Protein AF-A0A7S0C5R7-F1 (afdb_monomer)

Organism: NCBI:txid420281

Solvent-accessible surface area (backbone atoms only — not comparable to full-atom values): 11009 Å² total; per-residue (Å²): 124,45,79,42,88,44,80,45,74,43,71,41,99,84,72,46,75,45,60,33,30,34,52,32,40,38,64,31,89,80,52,63,76,52,74,49,71,44,80,40,82,42,87,88,74,81,52,76,46,74,44,40,36,35,45,31,30,58,30,36,34,35,34,38,29,89,89,71,47,73,49,58,34,35,34,38,37,40,28,55,62,50,78,89,49,52,48,78,44,77,40,42,68,67,55,54,54,51,52,51,48,54,56,46,48,34,40,56,63,32,56,61,45,59,63,45,70,79,69,66,75,102,74,80,91,62,98,65,78,78,61,62,71,44,67,62,22,54,48,38,46,51,53,43,58,73,67,56,71,74,82,87,71,80,48,65,74,59,46,47,55,47,43,47,42,54,34,51,22,53,48,34,43,59,71,55,46,92,63,67,58,74,59,33,54,73,69,56,74,77,112

Sequence (191 aa):
HTLVNKKFVATGENGQEEEFTVLFKGDNVFGTTVSKSFARSDLKNGSRSITTFKISVPSYRVVESSKHKKYAQFLVVFCEGSFKNTVGVWKRFSDFENLSREVANGNENCKNFATVLDDLNPLSIYDDQPPELLPNAATSWRLLKKRQRWYRCLEAGYLSLKVFLLERFLHDILFESSSPHILRDFVGVDA

Secondary structure (DSSP, 8-state):
-EEEEEEEEEE-TTS-EEEEEEEEEEE-TT---EEEEEEEE-TTTS-EEEEEEEEEEEEEEEEEETTTEEEEEEEEEEEESSGGGEEEEEEEHHHHHHHHHHHHHHHHHHHHHHHHTTT--TT-----PPPPP-HHHHHHHHHHHHTPPSS----HHHHHHHHHHHHHHHHHHHHH-SSSHHHHHHHTS--

Radius of gyration: 19.31 Å; Cα contacts (8 Å, |Δi|>4): 302; chains: 1; bounding box: 61×33×52 Å

pLDDT: mean 80.68, std 17.77, range [37.59, 97.81]

Structure (mmCIF, N/CA/C/O backbone):
data_AF-A0A7S0C5R7-F1
#
_entry.id   AF-A0A7S0C5R7-F1
#
loop_
_atom_site.group_PDB
_atom_site.id
_atom_site.type_symbol
_atom_site.label_atom_id
_atom_site.label_alt_id
_atom_site.label_comp_id
_atom_site.label_asym_id
_atom_site.label_entity_id
_atom_site.label_seq_id
_atom_site.pdbx_PDB_ins_code
_atom_site.Cartn_x
_atom_site.Cartn_y
_atom_site.Cartn_z
_atom_site.occupancy
_atom_site.B_iso_or_equiv
_atom_site.auth_seq_id
_atom_site.auth_comp_id
_atom_site.auth_asym_id
_atom_site.auth_atom_id
_atom_site.pdbx_PDB_model_num
ATOM 1 N N . HIS A 1 1 ? -12.911 12.119 7.391 1.00 61.75 1 HIS A N 1
ATOM 2 C CA . HIS A 1 1 ? -13.045 10.767 7.968 1.00 61.75 1 HIS A CA 1
ATOM 3 C C . HIS A 1 1 ? -14.512 10.379 7.986 1.00 61.75 1 HIS A C 1
ATOM 5 O O . HIS A 1 1 ? -15.295 11.177 8.481 1.00 61.75 1 HIS A O 1
ATOM 11 N N . THR A 1 2 ? -14.887 9.212 7.450 1.00 74.56 2 THR A N 1
ATOM 12 C CA . THR A 1 2 ? -16.304 8.841 7.277 1.00 74.56 2 THR A CA 1
ATOM 13 C C . THR A 1 2 ? -16.635 7.583 8.071 1.00 74.56 2 THR A C 1
ATOM 15 O O . THR A 1 2 ? -15.995 6.547 7.885 1.00 74.56 2 THR A O 1
ATOM 18 N N . LEU A 1 3 ? -17.625 7.668 8.962 1.00 70.94 3 LEU A N 1
ATOM 19 C CA . LEU A 1 3 ? -18.187 6.498 9.640 1.00 70.94 3 LEU A CA 1
ATOM 20 C C . LEU A 1 3 ? -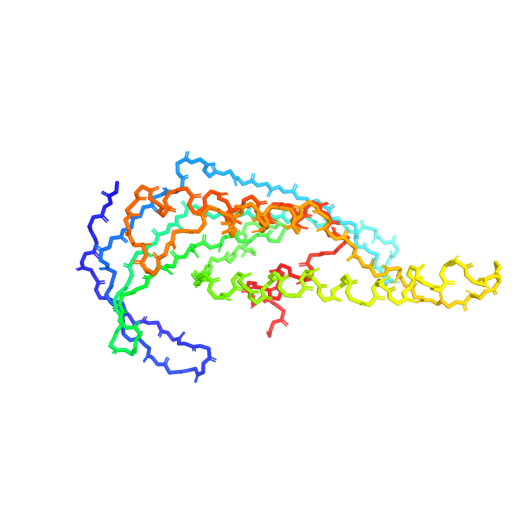18.955 5.665 8.613 1.00 70.94 3 LEU A C 1
ATOM 22 O O . LEU A 1 3 ? -19.832 6.177 7.922 1.00 70.94 3 LEU A O 1
ATOM 26 N N . VAL A 1 4 ? -18.602 4.390 8.491 1.00 72.75 4 VAL A N 1
ATOM 27 C CA . VAL A 1 4 ? -19.188 3.486 7.495 1.00 72.75 4 VAL A CA 1
ATOM 28 C C . VAL A 1 4 ? -19.588 2.221 8.228 1.00 72.75 4 VAL A C 1
ATOM 30 O O . VAL A 1 4 ? -18.934 1.214 8.040 1.00 72.75 4 VAL A O 1
ATOM 33 N N . ASN A 1 5 ? -20.619 2.270 9.080 1.00 76.00 5 ASN A N 1
ATOM 34 C CA . ASN A 1 5 ? -21.141 1.106 9.817 1.00 76.00 5 ASN A CA 1
ATOM 35 C C . ASN A 1 5 ? -21.846 0.126 8.864 1.00 76.00 5 ASN A C 1
ATOM 37 O O . ASN A 1 5 ? -23.068 -0.017 8.875 1.00 76.00 5 ASN A O 1
ATOM 41 N N . LYS A 1 6 ? -21.072 -0.511 7.987 1.00 79.12 6 LYS A N 1
ATOM 42 C CA . LYS A 1 6 ? -21.561 -1.431 6.964 1.00 79.12 6 LYS A CA 1
ATOM 43 C C . LYS A 1 6 ? -20.854 -2.770 7.119 1.00 79.12 6 LYS A C 1
ATOM 45 O O . LYS A 1 6 ? -19.628 -2.830 7.229 1.00 79.12 6 LYS A O 1
ATOM 50 N N . LYS A 1 7 ? -21.655 -3.831 7.139 1.00 77.69 7 LYS A N 1
ATOM 51 C CA . LYS A 1 7 ? -21.190 -5.216 7.146 1.00 77.69 7 LYS A CA 1
ATOM 52 C C . LYS A 1 7 ? -20.747 -5.627 5.750 1.00 77.69 7 LYS A C 1
ATOM 54 O O . LYS A 1 7 ? -21.406 -5.296 4.763 1.00 77.69 7 LYS A O 1
ATOM 59 N N . PHE A 1 8 ? -19.638 -6.343 5.692 1.00 78.06 8 PHE A N 1
ATOM 60 C CA . PHE A 1 8 ? -19.091 -6.935 4.485 1.00 78.06 8 PHE A CA 1
ATOM 61 C C . PHE A 1 8 ? -18.710 -8.382 4.771 1.00 78.06 8 PHE A C 1
ATOM 63 O O . PHE A 1 8 ? -18.282 -8.720 5.873 1.00 78.06 8 PHE A O 1
ATOM 70 N N . VAL A 1 9 ? -18.837 -9.211 3.747 1.00 73.50 9 VAL A N 1
ATOM 71 C CA . VAL A 1 9 ? -18.288 -10.562 3.718 1.00 73.50 9 VAL A CA 1
ATOM 72 C C . VAL A 1 9 ? -17.147 -10.523 2.712 1.00 73.50 9 VAL A C 1
ATOM 74 O O . VAL A 1 9 ? -17.352 -10.075 1.582 1.00 73.50 9 VAL A O 1
ATOM 77 N N . ALA A 1 10 ? -15.940 -10.906 3.123 1.00 67.81 10 ALA A N 1
ATOM 78 C CA . ALA A 1 10 ? -14.853 -11.156 2.180 1.00 67.81 10 ALA A CA 1
ATOM 79 C C . ALA A 1 10 ? -14.441 -12.617 2.242 1.00 67.81 10 ALA A C 1
ATOM 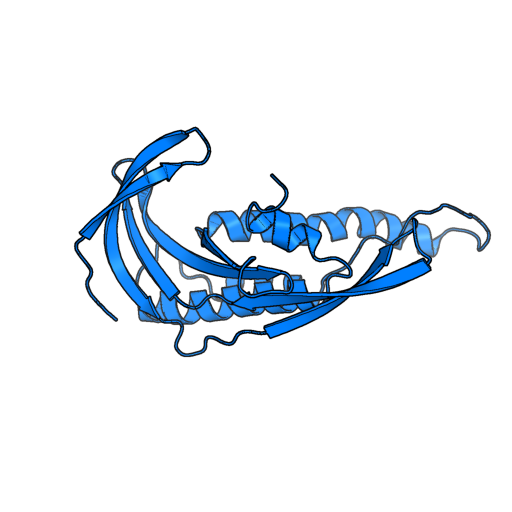81 O O . ALA A 1 10 ? -14.353 -13.208 3.314 1.00 67.81 10 ALA A O 1
ATOM 82 N N . THR A 1 11 ? -14.139 -13.174 1.080 1.00 61.88 11 THR A N 1
ATOM 83 C CA . THR A 1 11 ? -13.500 -14.477 0.964 1.00 61.88 11 THR A CA 1
ATOM 84 C C . THR A 1 11 ? -12.029 -14.315 1.344 1.00 61.88 11 THR A C 1
ATOM 86 O O . THR A 1 11 ? -11.299 -13.564 0.698 1.00 61.88 11 THR A O 1
ATOM 89 N N . GLY A 1 12 ? -11.606 -14.953 2.434 1.00 58.59 12 GLY A N 1
ATOM 90 C CA . GLY A 1 12 ? -10.200 -14.996 2.831 1.00 58.59 12 GLY A CA 1
ATOM 91 C C . GLY A 1 12 ? -9.366 -15.868 1.887 1.00 58.59 12 GLY A C 1
ATOM 92 O O . GLY A 1 12 ? -9.910 -16.632 1.092 1.00 58.59 12 GLY A O 1
ATOM 93 N N . GLU A 1 13 ? -8.040 -15.808 2.030 1.00 54.12 13 GLU A N 1
ATOM 94 C CA . GLU A 1 13 ? -7.065 -16.554 1.204 1.00 54.12 13 GLU A CA 1
ATOM 95 C C . GLU A 1 13 ? -7.292 -18.084 1.211 1.00 54.12 13 GLU A C 1
ATOM 97 O O . GLU A 1 13 ? -6.929 -18.766 0.262 1.00 54.12 13 GLU A O 1
ATOM 102 N N . ASN A 1 14 ? -7.986 -18.619 2.224 1.00 52.09 14 ASN A N 1
ATOM 103 C CA . ASN A 1 14 ? -8.322 -20.045 2.349 1.00 52.09 14 ASN A CA 1
ATOM 104 C C . ASN A 1 14 ? -9.738 -20.406 1.846 1.00 52.09 14 ASN A C 1
ATOM 106 O O . ASN A 1 14 ? -10.268 -21.454 2.214 1.00 52.09 14 ASN A O 1
ATOM 110 N N . GLY A 1 15 ? -10.415 -19.519 1.109 1.00 58.12 15 GLY A N 1
ATOM 111 C CA . GLY A 1 15 ? -11.793 -19.738 0.641 1.00 58.12 15 GLY A CA 1
ATOM 112 C C . GLY A 1 15 ? -12.869 -19.640 1.732 1.00 58.12 15 GLY A C 1
ATOM 113 O O . GLY A 1 15 ? -14.051 -19.808 1.446 1.00 58.12 15 GLY A O 1
ATOM 114 N N . GLN A 1 16 ? -12.491 -19.353 2.982 1.00 59.78 16 GLN A N 1
ATOM 115 C CA . GLN A 1 16 ? -13.441 -19.120 4.070 1.00 59.78 16 GLN A CA 1
ATOM 116 C C . GLN A 1 16 ? -13.977 -17.691 4.021 1.00 59.78 16 GLN A C 1
ATOM 118 O O . GLN A 1 16 ? -13.205 -16.733 3.990 1.00 59.78 16 GLN A O 1
ATOM 123 N N . GLU A 1 17 ? -15.296 -17.550 4.082 1.00 72.25 17 GLU A N 1
ATOM 124 C CA . GLU A 1 17 ? -15.952 -16.258 4.252 1.00 72.25 17 GLU A CA 1
ATOM 125 C C . GLU A 1 17 ? -15.661 -15.695 5.651 1.00 72.25 17 GLU A C 1
ATOM 127 O O . GLU A 1 17 ? -15.952 -16.314 6.679 1.00 72.25 17 GLU A O 1
ATOM 132 N N . GLU A 1 18 ? -15.054 -14.511 5.700 1.00 75.31 18 GLU A N 1
ATOM 133 C CA . GLU A 1 18 ? -14.882 -13.730 6.917 1.00 75.31 18 GLU A CA 1
ATOM 134 C C . GLU A 1 18 ? -15.833 -12.531 6.874 1.00 75.31 18 GLU A C 1
ATOM 136 O O . GLU A 1 18 ? -15.708 -11.629 6.039 1.00 75.31 18 GLU A O 1
ATOM 141 N N . GLU A 1 19 ? -16.803 -12.523 7.788 1.00 84.19 19 GLU A N 1
ATOM 142 C CA . GLU A 1 19 ? -17.671 -11.371 8.003 1.00 84.19 19 GLU A CA 1
ATOM 143 C C . GLU A 1 19 ? -16.935 -10.336 8.861 1.00 84.19 19 GLU A C 1
ATOM 145 O O . GLU A 1 19 ? -16.446 -10.627 9.959 1.00 84.19 19 GLU A O 1
ATOM 150 N N . PHE A 1 20 ? -16.881 -9.099 8.377 1.00 86.88 20 PHE A N 1
ATOM 151 C CA . PHE A 1 20 ? -16.372 -7.970 9.140 1.00 86.88 20 PHE A CA 1
ATOM 152 C C . PHE A 1 20 ? -17.246 -6.737 8.938 1.00 86.88 20 PHE A C 1
ATOM 154 O O . PHE A 1 20 ? -17.882 -6.528 7.906 1.00 86.88 20 PHE A O 1
ATOM 161 N N . THR A 1 21 ? -17.251 -5.873 9.942 1.00 89.62 21 THR A N 1
ATOM 162 C CA . THR A 1 21 ? -17.916 -4.573 9.874 1.00 89.62 21 THR A CA 1
ATOM 163 C C . THR A 1 21 ? -16.859 -3.507 9.670 1.00 89.62 21 THR A C 1
ATOM 165 O O . THR A 1 21 ? -15.900 -3.426 10.437 1.00 89.62 21 THR A O 1
ATOM 168 N N . VAL A 1 22 ? -17.005 -2.680 8.637 1.00 90.81 22 VAL A N 1
ATOM 169 C CA . VAL A 1 22 ? -16.219 -1.447 8.560 1.00 90.81 22 VAL A CA 1
ATOM 170 C C . VAL A 1 22 ? -16.774 -0.516 9.634 1.00 90.81 22 VAL A C 1
ATOM 172 O O . VAL A 1 22 ? -17.980 -0.408 9.797 1.00 90.81 22 VAL A O 1
ATOM 175 N N . LEU A 1 23 ? -15.909 0.101 10.427 1.00 90.00 23 LEU A N 1
ATOM 176 C CA . LEU A 1 23 ? -16.321 1.085 11.432 1.00 90.00 23 LEU A CA 1
ATOM 177 C C . LEU A 1 23 ? -16.131 2.495 10.875 1.00 90.00 23 LEU A C 1
ATOM 179 O O . LEU A 1 23 ? -16.972 3.381 11.014 1.00 90.00 23 LEU A O 1
ATOM 183 N N . PHE A 1 24 ? -15.003 2.699 10.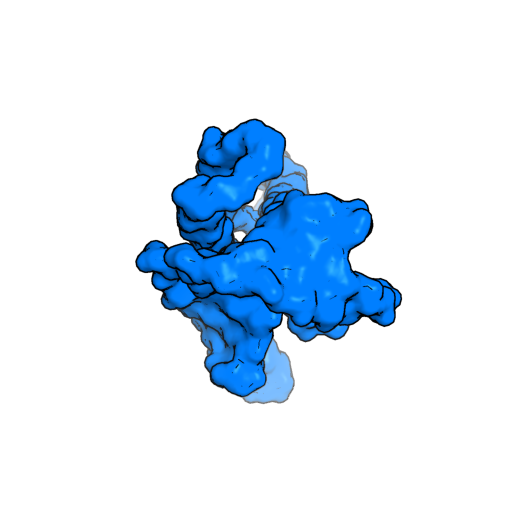201 1.00 90.88 24 PHE A N 1
ATOM 184 C CA . PHE A 1 24 ? -14.596 3.996 9.694 1.00 90.88 24 PHE A CA 1
ATOM 185 C C . PHE A 1 24 ? -13.628 3.826 8.516 1.00 90.88 24 PHE A C 1
ATOM 187 O O . PHE A 1 24 ? -12.808 2.905 8.506 1.00 90.88 24 PHE A O 1
ATOM 194 N N . LYS A 1 25 ? -13.720 4.728 7.533 1.00 93.31 25 LYS A N 1
ATOM 195 C CA . LYS A 1 25 ? -12.819 4.830 6.380 1.00 93.31 25 LYS A CA 1
ATOM 196 C C . LYS A 1 25 ? -12.238 6.242 6.265 1.00 93.31 25 LYS A C 1
ATOM 198 O O . LYS A 1 25 ? -12.973 7.234 6.322 1.00 93.31 25 LYS A O 1
ATOM 203 N N . GLY A 1 26 ? -10.925 6.325 6.082 1.00 93.44 26 GLY A N 1
ATOM 204 C CA . GLY A 1 26 ? -10.196 7.558 5.808 1.00 93.44 26 GLY A CA 1
ATOM 205 C C . GLY A 1 26 ? -9.463 7.490 4.474 1.00 93.44 26 GLY A C 1
ATOM 206 O O . GLY A 1 26 ? -9.023 6.422 4.051 1.00 93.44 26 GLY A O 1
ATOM 207 N N . ASP A 1 27 ? -9.321 8.642 3.833 1.00 93.56 27 ASP A N 1
ATOM 208 C CA . ASP A 1 27 ? -8.521 8.782 2.621 1.00 93.56 27 ASP A CA 1
ATOM 209 C C . ASP A 1 27 ? -7.081 9.152 2.986 1.00 93.56 27 ASP A C 1
ATOM 211 O O . ASP A 1 27 ? -6.823 9.788 4.017 1.00 93.56 27 ASP A O 1
ATOM 215 N N . ASN A 1 28 ? -6.136 8.744 2.145 1.00 92.31 28 ASN A N 1
ATOM 216 C CA . ASN A 1 28 ? -4.759 9.197 2.243 1.00 92.31 28 ASN A CA 1
ATOM 217 C C . ASN A 1 28 ? -4.656 10.598 1.624 1.00 92.31 28 ASN A C 1
ATOM 219 O O . ASN A 1 28 ? -4.461 10.745 0.422 1.00 92.31 28 ASN A O 1
ATOM 223 N N . VAL A 1 29 ? -4.812 11.636 2.449 1.00 87.44 29 VAL A N 1
ATOM 224 C CA . VAL A 1 29 ? -4.783 13.045 2.003 1.00 87.44 29 VAL A CA 1
ATOM 225 C C . VAL A 1 29 ? -3.425 13.484 1.447 1.00 87.44 29 VAL A C 1
ATOM 227 O O . VAL A 1 29 ? -3.354 14.455 0.704 1.00 87.44 29 VAL A O 1
ATOM 230 N N . PHE A 1 30 ? -2.360 12.760 1.794 1.00 85.12 30 PHE A N 1
ATOM 231 C CA . PHE A 1 30 ? -1.011 12.951 1.260 1.00 85.12 30 PHE A CA 1
ATOM 232 C C . PHE A 1 30 ? -0.663 11.894 0.205 1.00 85.12 30 PHE A C 1
ATOM 234 O O . PHE A 1 30 ? 0.501 11.757 -0.166 1.00 85.12 30 PHE A O 1
ATOM 241 N N . GLY A 1 31 ? -1.663 11.123 -0.230 1.00 84.44 31 GLY A N 1
ATOM 242 C CA . GLY A 1 31 ? -1.504 10.016 -1.151 1.00 84.44 31 GLY A CA 1
ATOM 243 C C . GLY A 1 31 ? -1.085 10.499 -2.526 1.00 84.44 31 GLY A C 1
ATOM 244 O O . GLY A 1 31 ? -1.694 11.398 -3.108 1.00 84.44 31 GLY A O 1
ATOM 245 N N . THR A 1 32 ? -0.052 9.871 -3.061 1.00 91.31 32 THR A N 1
ATOM 246 C CA . THR A 1 32 ? 0.432 10.089 -4.419 1.00 91.31 32 THR A CA 1
ATOM 247 C C . THR A 1 32 ? 0.544 8.745 -5.118 1.00 91.31 32 THR A C 1
ATOM 249 O O . THR A 1 32 ? 0.826 7.723 -4.505 1.00 91.31 32 THR A O 1
ATOM 252 N N . THR A 1 33 ? 0.281 8.725 -6.421 1.00 94.44 33 THR A N 1
ATOM 253 C CA . THR A 1 33 ? 0.571 7.545 -7.239 1.00 94.44 33 THR A CA 1
ATOM 254 C C . THR A 1 33 ? 1.887 7.779 -7.949 1.00 94.44 33 THR A C 1
ATOM 256 O O . THR A 1 33 ? 2.035 8.776 -8.656 1.00 94.44 33 THR A O 1
ATOM 259 N N . VAL A 1 34 ? 2.823 6.855 -7.781 1.00 96.06 34 VAL A N 1
ATOM 260 C CA . VAL A 1 34 ? 4.089 6.858 -8.519 1.00 96.06 34 VAL A CA 1
ATOM 261 C C . VAL A 1 34 ? 4.091 5.757 -9.561 1.00 96.06 34 VAL A C 1
ATOM 263 O O . VAL A 1 34 ? 3.315 4.802 -9.479 1.00 96.06 34 VAL A O 1
ATOM 266 N N . SER A 1 35 ? 4.968 5.893 -10.552 1.00 96.19 35 SER A N 1
ATOM 267 C CA . SER A 1 35 ? 5.123 4.889 -11.593 1.00 96.19 35 SER A CA 1
ATOM 268 C C . SER A 1 35 ? 6.570 4.690 -12.011 1.00 96.19 35 SER A C 1
ATOM 270 O O . SER A 1 35 ? 7.306 5.668 -12.133 1.00 96.19 35 SER A O 1
ATOM 272 N N . LYS A 1 36 ? 6.935 3.445 -12.321 1.00 95.62 36 LYS A N 1
ATOM 273 C CA . LYS A 1 36 ? 8.227 3.073 -12.910 1.00 95.62 36 LYS A CA 1
ATOM 274 C C . LYS A 1 36 ? 8.007 2.151 -14.101 1.00 95.62 36 LYS A C 1
ATOM 276 O O . LYS A 1 36 ? 7.152 1.270 -14.061 1.00 95.62 36 LYS A O 1
ATOM 281 N N . SER A 1 37 ? 8.783 2.360 -15.156 1.00 94.50 37 SER A N 1
ATOM 282 C CA . SER A 1 37 ? 8.780 1.507 -16.340 1.00 94.50 37 SER A CA 1
ATOM 283 C C . SER A 1 37 ? 9.955 0.542 -16.304 1.00 94.50 37 SER A C 1
ATOM 285 O O . SER A 1 37 ? 11.091 0.965 -16.098 1.00 94.50 37 SER A O 1
ATOM 287 N N . PHE A 1 38 ? 9.684 -0.736 -16.549 1.00 89.75 38 PHE A N 1
ATOM 288 C CA . PHE A 1 38 ? 10.695 -1.780 -16.669 1.00 89.75 38 PHE A CA 1
ATOM 289 C C . PHE A 1 38 ? 10.791 -2.221 -18.122 1.00 89.75 38 PHE A C 1
ATOM 291 O O . PHE A 1 38 ? 9.778 -2.403 -18.804 1.00 89.75 38 PHE A O 1
ATOM 298 N N . ALA A 1 39 ? 12.020 -2.388 -18.595 1.00 86.00 39 ALA A N 1
ATOM 299 C CA . ALA A 1 39 ? 12.271 -3.030 -19.871 1.00 86.00 39 ALA A CA 1
ATOM 300 C C . ALA A 1 39 ? 12.208 -4.546 -19.693 1.00 86.00 39 ALA A C 1
ATOM 302 O O . ALA A 1 39 ? 12.888 -5.091 -18.828 1.00 86.00 39 ALA A O 1
ATOM 303 N N . ARG A 1 40 ? 11.439 -5.215 -20.545 1.00 72.19 40 ARG A N 1
ATOM 304 C CA . ARG A 1 40 ? 11.367 -6.665 -20.620 1.00 72.19 40 ARG A CA 1
ATOM 305 C C . ARG A 1 40 ? 12.053 -7.124 -21.903 1.00 72.19 40 ARG A C 1
ATOM 307 O O . ARG A 1 40 ? 11.799 -6.606 -22.993 1.00 72.19 40 ARG A O 1
ATOM 314 N N . SER A 1 41 ? 12.970 -8.066 -21.746 1.00 61.31 41 SER A N 1
ATOM 315 C CA . SER A 1 41 ? 13.674 -8.702 -22.853 1.00 61.31 41 SER A CA 1
ATOM 316 C C . SER A 1 41 ? 12.825 -9.872 -23.340 1.00 61.31 41 SER A C 1
ATOM 318 O O . SER A 1 41 ? 12.894 -10.961 -22.774 1.00 61.31 41 SER A O 1
ATOM 320 N N . ASP A 1 42 ? 11.988 -9.669 -24.358 1.00 58.19 42 ASP A N 1
ATOM 321 C CA . ASP A 1 42 ? 11.235 -10.782 -24.937 1.00 58.19 42 ASP A CA 1
ATOM 322 C C . ASP A 1 42 ? 12.168 -11.605 -25.841 1.00 58.19 42 ASP A C 1
ATOM 324 O O . ASP A 1 42 ? 12.414 -11.256 -26.998 1.00 58.19 42 ASP A O 1
ATOM 328 N N . LEU A 1 43 ? 12.686 -12.723 -25.309 1.00 55.28 43 LEU A N 1
ATOM 329 C CA . LEU A 1 43 ? 13.637 -13.615 -25.998 1.00 55.28 43 LEU A CA 1
ATOM 330 C C . LEU A 1 43 ? 13.131 -14.152 -27.348 1.00 55.28 43 LEU A C 1
ATOM 332 O O . LEU A 1 43 ? 13.930 -14.610 -28.157 1.00 55.28 43 LEU A O 1
ATOM 336 N N . LYS A 1 44 ? 11.818 -14.115 -27.607 1.00 57.38 44 LYS A N 1
ATOM 337 C CA . LYS A 1 44 ? 11.224 -14.743 -28.796 1.00 57.38 44 LYS A CA 1
ATOM 338 C C . LYS A 1 44 ? 11.229 -13.865 -30.051 1.00 57.38 44 LYS A C 1
ATOM 340 O O . LYS A 1 44 ? 11.280 -14.431 -31.134 1.00 57.38 44 LYS A O 1
ATOM 345 N N . ASN A 1 45 ? 11.223 -12.531 -29.930 1.00 56.06 45 ASN A N 1
ATOM 346 C CA . ASN A 1 45 ? 11.054 -11.628 -31.086 1.00 56.06 45 ASN A CA 1
ATOM 347 C C . ASN A 1 45 ? 12.068 -10.468 -31.166 1.00 56.06 45 ASN A C 1
ATOM 349 O O . ASN A 1 45 ? 11.921 -9.605 -32.027 1.00 56.06 45 ASN A O 1
ATOM 353 N N . GLY A 1 46 ? 13.059 -10.382 -30.269 1.00 59.16 46 GLY A N 1
ATOM 354 C CA . GLY A 1 46 ? 14.042 -9.282 -30.267 1.00 59.16 46 GLY A CA 1
ATOM 355 C C . GLY A 1 46 ? 13.451 -7.890 -29.983 1.00 59.16 46 GLY A C 1
ATOM 356 O O . GLY A 1 46 ? 14.168 -6.892 -30.005 1.00 59.16 46 GLY A O 1
ATOM 357 N N . SER A 1 47 ? 12.149 -7.810 -29.694 1.00 60.50 47 SER A N 1
ATOM 358 C CA . SER A 1 47 ? 11.455 -6.578 -29.338 1.00 60.50 47 SER A CA 1
ATOM 359 C C . SER A 1 47 ? 11.564 -6.347 -27.836 1.00 60.50 47 SER A C 1
ATOM 361 O O . SER A 1 47 ? 11.149 -7.180 -27.033 1.00 60.50 47 SER A O 1
ATOM 363 N N . ARG A 1 48 ? 12.100 -5.191 -27.449 1.00 70.06 48 ARG A N 1
ATOM 364 C CA . ARG A 1 48 ? 12.138 -4.741 -26.056 1.00 70.06 48 ARG A CA 1
ATOM 365 C C . ARG A 1 48 ? 10.772 -4.162 -25.700 1.00 70.06 48 ARG A C 1
ATOM 367 O O . ARG A 1 48 ? 10.454 -3.048 -26.114 1.00 70.06 48 ARG A O 1
ATOM 374 N N . SER A 1 49 ? 9.952 -4.906 -24.963 1.00 81.56 49 SER A N 1
ATOM 375 C CA . SER A 1 49 ? 8.681 -4.381 -24.462 1.00 81.56 49 SER A CA 1
ATOM 376 C C . SER A 1 49 ? 8.927 -3.573 -23.183 1.00 81.56 49 SER A C 1
ATOM 378 O O . SER A 1 49 ? 9.735 -3.942 -22.334 1.00 81.56 49 SER A O 1
ATOM 380 N N . ILE A 1 50 ? 8.287 -2.410 -23.056 1.00 88.75 50 ILE A N 1
ATOM 381 C CA . ILE A 1 50 ? 8.374 -1.569 -21.855 1.00 88.75 50 ILE A CA 1
ATOM 382 C C . ILE A 1 50 ? 7.033 -1.656 -21.140 1.00 88.75 50 ILE A C 1
ATOM 384 O O . ILE A 1 50 ? 6.000 -1.341 -21.726 1.00 88.75 50 ILE A O 1
ATOM 388 N N . THR A 1 51 ? 7.051 -2.069 -19.874 1.00 91.19 51 THR A N 1
ATOM 389 C CA . THR A 1 51 ? 5.843 -2.151 -19.044 1.00 91.19 51 THR A CA 1
ATOM 390 C C . THR A 1 51 ? 5.945 -1.162 -17.893 1.00 91.19 51 THR A C 1
ATOM 392 O O . THR A 1 51 ? 6.914 -1.179 -17.134 1.00 91.19 51 THR A O 1
ATOM 395 N N . THR A 1 52 ? 4.954 -0.282 -17.769 1.00 94.69 52 THR A N 1
ATOM 396 C CA . THR A 1 52 ? 4.873 0.712 -16.692 1.00 94.69 52 THR A CA 1
ATOM 397 C C . THR A 1 52 ? 4.027 0.192 -15.546 1.00 94.69 52 THR A C 1
ATOM 399 O O . THR A 1 52 ? 2.882 -0.185 -15.756 1.00 94.69 52 THR A O 1
ATOM 402 N N . PHE A 1 53 ? 4.545 0.248 -14.329 1.00 95.12 53 PHE A N 1
ATOM 403 C CA . PHE A 1 53 ? 3.837 -0.146 -13.120 1.00 95.12 53 PHE A CA 1
ATOM 404 C C . PHE A 1 53 ? 3.510 1.086 -12.303 1.00 95.12 53 PHE A C 1
ATOM 406 O O . PHE A 1 53 ? 4.319 2.014 -12.246 1.00 95.12 53 PHE A O 1
ATOM 413 N N . LYS A 1 54 ? 2.334 1.101 -11.681 1.00 96.75 54 LYS A N 1
ATOM 414 C CA . LYS A 1 54 ? 1.901 2.175 -10.784 1.00 96.75 54 LYS A CA 1
ATOM 415 C C . LYS A 1 54 ? 1.486 1.588 -9.450 1.00 96.75 54 LYS A C 1
ATOM 417 O O . LYS A 1 54 ? 0.837 0.544 -9.434 1.00 96.75 54 LYS A O 1
ATOM 422 N N . ILE A 1 55 ? 1.817 2.273 -8.361 1.00 97.44 55 ILE A N 1
ATOM 423 C CA . ILE A 1 55 ? 1.422 1.868 -7.012 1.00 97.44 55 ILE A CA 1
ATOM 424 C C . ILE A 1 55 ? 0.970 3.078 -6.195 1.00 97.44 55 ILE A C 1
ATOM 426 O O . ILE A 1 55 ? 1.504 4.178 -6.363 1.00 97.44 55 ILE A O 1
ATOM 430 N N . SER A 1 56 ? -0.033 2.881 -5.342 1.00 97.44 56 SER A N 1
ATOM 431 C CA . SER A 1 56 ? -0.486 3.868 -4.357 1.00 97.44 56 SER A CA 1
ATOM 432 C C . SER A 1 56 ? -1.248 3.215 -3.208 1.00 97.44 56 SER A C 1
ATOM 434 O O . SER A 1 56 ? -1.693 2.065 -3.305 1.00 97.44 56 SER A O 1
ATOM 436 N N . VAL A 1 57 ? -1.426 3.959 -2.112 1.00 97.62 57 VAL A N 1
ATOM 437 C CA . VAL A 1 57 ? -2.254 3.544 -0.975 1.00 97.62 57 VAL A CA 1
ATOM 438 C C . VAL A 1 57 ? -3.323 4.612 -0.713 1.00 97.62 57 VAL A C 1
ATOM 440 O O . VAL A 1 57 ? -3.203 5.405 0.223 1.00 97.62 57 VAL A O 1
ATOM 443 N N . PRO A 1 58 ? -4.387 4.681 -1.537 1.00 96.44 58 PRO A N 1
ATOM 444 C CA . PRO A 1 58 ? -5.316 5.814 -1.538 1.00 96.44 58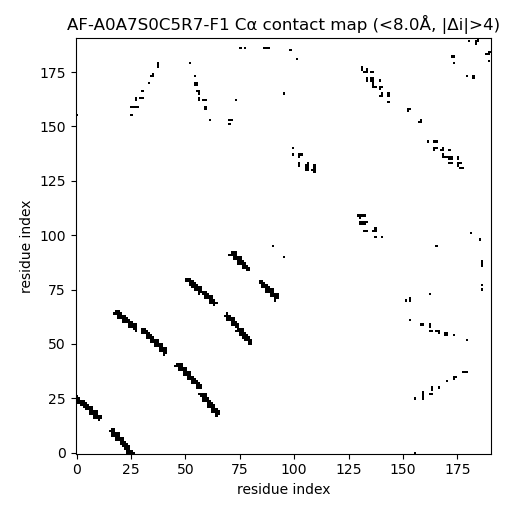 PRO A CA 1
ATOM 445 C C . PRO A 1 58 ? -6.208 5.911 -0.299 1.00 96.44 58 PRO A C 1
ATOM 447 O O . PRO A 1 58 ? -6.773 6.970 -0.029 1.00 96.44 58 PRO A O 1
ATOM 450 N N . SER A 1 59 ? -6.403 4.821 0.446 1.00 96.06 59 SER A N 1
ATOM 451 C CA . SER A 1 59 ? -7.298 4.844 1.604 1.00 96.06 59 SER A CA 1
ATOM 452 C C . SER A 1 59 ? -6.944 3.803 2.652 1.00 96.06 59 SER A C 1
ATOM 454 O O . SER A 1 59 ? -6.255 2.817 2.391 1.00 96.06 59 SER A O 1
ATOM 456 N N . TYR A 1 60 ? -7.471 4.014 3.849 1.00 95.94 60 TYR A N 1
ATOM 457 C CA . TYR A 1 60 ? -7.409 3.070 4.947 1.00 95.94 60 TYR A CA 1
ATOM 458 C C . TYR A 1 60 ? -8.783 2.941 5.604 1.00 95.94 60 TYR A C 1
ATOM 460 O O . TYR A 1 60 ? -9.644 3.818 5.507 1.00 95.94 60 TYR A O 1
ATOM 468 N N . ARG A 1 61 ? -9.003 1.829 6.295 1.00 94.69 61 ARG A N 1
ATOM 469 C CA . ARG A 1 61 ? -10.237 1.579 7.039 1.00 94.69 61 ARG A CA 1
ATOM 470 C C . ARG A 1 61 ? -9.955 0.834 8.328 1.00 94.69 61 ARG A C 1
ATOM 472 O O . ARG A 1 61 ? -8.999 0.068 8.413 1.00 94.69 61 ARG A O 1
ATOM 479 N N . VAL A 1 62 ? -10.808 1.047 9.318 1.00 93.69 62 VAL A N 1
ATOM 480 C CA . VAL A 1 62 ? -10.852 0.234 10.530 1.00 93.69 62 VAL A CA 1
ATOM 481 C C . VAL A 1 62 ? -12.002 -0.741 10.387 1.00 93.69 62 VAL A C 1
ATOM 483 O O . VAL A 1 62 ? -13.128 -0.336 10.094 1.00 93.69 62 VAL A O 1
ATOM 486 N N . VAL A 1 63 ? -11.706 -2.015 10.592 1.00 92.62 63 VAL A N 1
ATOM 487 C CA . VAL A 1 63 ? -12.674 -3.102 10.533 1.00 92.62 63 VAL A CA 1
ATOM 488 C C . VAL A 1 63 ? -12.733 -3.824 11.866 1.00 92.62 63 VAL A C 1
ATOM 490 O O . VAL A 1 63 ? -11.754 -3.865 12.612 1.00 92.62 63 VAL A O 1
ATOM 493 N N . GLU A 1 64 ? -13.887 -4.397 12.156 1.00 90.81 64 GLU A N 1
ATOM 494 C CA . GLU A 1 64 ? -14.119 -5.293 13.276 1.00 90.81 64 GLU A CA 1
ATOM 495 C C . GLU A 1 64 ? -14.531 -6.657 12.736 1.00 90.81 64 GLU A C 1
ATOM 497 O O . GLU A 1 64 ? -15.535 -6.772 12.036 1.00 90.81 64 GLU A O 1
ATOM 502 N N . SER A 1 65 ? -13.734 -7.674 13.052 1.00 87.44 65 SER A N 1
ATOM 503 C CA . SER A 1 65 ? -14.037 -9.076 12.765 1.00 87.44 65 SER A CA 1
ATOM 504 C C . SER A 1 65 ? -14.275 -9.823 14.070 1.00 87.44 65 SER A C 1
ATOM 506 O O . SER A 1 65 ? -13.636 -9.534 15.090 1.00 87.44 65 SER A O 1
ATOM 508 N N . SER A 1 66 ? -15.144 -10.830 14.016 1.00 80.56 66 SER A N 1
ATOM 509 C CA . SER A 1 66 ? -15.376 -11.768 15.116 1.00 80.56 66 SER A CA 1
ATOM 510 C C . SER A 1 66 ? -14.097 -12.512 15.524 1.00 80.56 66 SER A C 1
ATOM 512 O O . SER A 1 66 ? -13.873 -12.737 16.712 1.00 80.56 66 SER A O 1
ATOM 514 N N . LYS A 1 67 ? -13.214 -12.826 14.564 1.00 78.50 67 LYS A N 1
ATOM 515 C CA . LYS A 1 67 ? -11.963 -13.569 14.798 1.00 78.50 67 LYS A CA 1
ATOM 516 C C . LYS A 1 67 ? -10.836 -12.690 15.346 1.00 78.50 67 LYS A C 1
ATOM 518 O O . LYS A 1 67 ? -10.095 -13.099 16.237 1.00 78.50 67 LYS A O 1
ATOM 523 N N . HIS A 1 68 ? -10.681 -11.479 14.810 1.00 72.06 68 HIS A N 1
ATOM 524 C CA . HIS A 1 68 ? -9.464 -10.676 15.000 1.00 72.06 68 HIS A CA 1
ATOM 525 C C . HIS A 1 68 ? -9.651 -9.390 15.821 1.00 72.06 68 HIS A C 1
ATOM 527 O O . HIS A 1 68 ? -8.692 -8.627 15.988 1.00 72.06 68 HIS A O 1
ATOM 533 N N . LYS A 1 69 ? -10.844 -9.170 16.398 1.00 85.88 69 LYS A N 1
ATOM 534 C CA . LYS A 1 69 ? -11.244 -7.898 17.031 1.00 85.88 69 LYS A CA 1
ATOM 535 C C . LYS A 1 69 ? -11.087 -6.737 16.028 1.00 85.88 69 LYS A C 1
ATOM 537 O O . LYS A 1 69 ? -11.150 -6.944 14.817 1.00 85.88 69 LYS A O 1
ATOM 542 N N . LYS A 1 70 ? -10.911 -5.504 16.514 1.00 90.44 70 LYS A N 1
ATOM 543 C CA . LYS A 1 70 ? -10.719 -4.315 15.671 1.00 90.44 70 LYS A CA 1
ATOM 544 C C . LYS A 1 70 ? -9.291 -4.229 15.128 1.00 90.44 70 LYS A C 1
ATOM 546 O O . LYS A 1 70 ? -8.330 -4.321 15.897 1.00 90.44 70 LYS A O 1
ATOM 551 N N . TYR A 1 71 ? -9.146 -3.994 13.827 1.00 91.69 71 TYR A N 1
ATOM 552 C CA . TYR A 1 71 ? -7.855 -3.779 13.168 1.00 91.69 71 TYR A CA 1
ATOM 553 C C . TYR A 1 71 ? -7.969 -2.823 11.973 1.00 91.69 71 TYR A C 1
ATOM 555 O O . TYR A 1 71 ? -9.059 -2.531 11.492 1.00 91.69 71 TYR A O 1
ATOM 563 N N . ALA A 1 72 ? -6.829 -2.307 11.509 1.00 93.50 72 ALA A N 1
ATOM 564 C CA . ALA A 1 72 ? -6.761 -1.428 10.345 1.00 93.50 72 ALA A CA 1
ATOM 565 C C . ALA A 1 72 ? -6.354 -2.199 9.083 1.00 93.50 72 ALA A C 1
ATOM 567 O O . ALA A 1 72 ? -5.503 -3.092 9.139 1.00 93.50 72 ALA A O 1
ATOM 568 N N . GLN A 1 73 ? -6.931 -1.804 7.954 1.00 95.38 73 GLN A N 1
ATOM 569 C CA . GLN A 1 73 ? -6.564 -2.239 6.612 1.00 95.38 73 GLN A CA 1
ATOM 570 C C . GLN A 1 73 ? -6.237 -1.021 5.746 1.00 95.38 73 GLN A C 1
ATOM 572 O O . GLN A 1 73 ? -6.826 0.048 5.914 1.00 95.38 73 GLN A O 1
ATOM 577 N N . PHE A 1 74 ? -5.330 -1.207 4.799 1.00 96.81 74 PHE A N 1
ATOM 578 C CA . PHE A 1 74 ? -4.838 -0.197 3.872 1.00 96.81 74 PHE A CA 1
ATOM 579 C C . PHE A 1 74 ? -5.097 -0.696 2.453 1.00 96.81 74 PHE A C 1
ATOM 581 O O . PHE A 1 74 ? -4.737 -1.827 2.129 1.00 96.81 74 PHE A O 1
ATOM 588 N N . LEU A 1 75 ? -5.776 0.103 1.636 1.00 97.56 75 LEU A N 1
ATOM 589 C CA . LEU A 1 75 ? -6.057 -0.251 0.251 1.00 97.56 75 LEU A CA 1
ATOM 590 C C . LEU A 1 75 ? -4.803 0.012 -0.566 1.00 97.56 75 LEU A C 1
ATOM 592 O O . LEU A 1 75 ? -4.457 1.170 -0.750 1.00 97.56 75 LEU A O 1
ATOM 596 N N . VAL A 1 76 ? -4.161 -1.040 -1.051 1.00 97.81 76 VAL A N 1
ATOM 597 C CA . VAL A 1 76 ? -3.043 -0.963 -1.990 1.00 97.81 76 VAL A CA 1
ATOM 598 C C . VAL A 1 76 ? -3.611 -1.093 -3.394 1.00 97.81 76 VAL A C 1
ATOM 600 O O . VAL A 1 76 ? -4.304 -2.067 -3.689 1.00 97.81 76 VAL A O 1
ATOM 603 N N . VAL A 1 77 ? -3.343 -0.107 -4.245 1.00 97.06 77 VAL A N 1
ATOM 604 C CA . VAL A 1 77 ? -3.721 -0.127 -5.660 1.00 97.06 77 VAL A CA 1
ATOM 605 C C . VAL A 1 77 ? -2.460 -0.305 -6.487 1.00 97.06 77 VAL A C 1
ATOM 607 O O . VAL A 1 77 ? -1.528 0.488 -6.371 1.00 97.06 77 VAL A O 1
ATOM 610 N N . PHE A 1 78 ? -2.441 -1.340 -7.319 1.00 96.50 78 PHE A N 1
ATOM 611 C CA . PHE A 1 78 ? -1.326 -1.684 -8.192 1.00 96.50 78 PHE A CA 1
ATOM 612 C C . PHE A 1 78 ? -1.829 -1.840 -9.624 1.00 96.50 78 PHE A C 1
ATOM 614 O O . PHE A 1 78 ? -2.840 -2.494 -9.857 1.00 96.50 78 PHE A O 1
ATOM 621 N N . CYS A 1 79 ? -1.154 -1.214 -10.582 1.00 95.88 79 CYS A N 1
ATOM 622 C CA . CYS A 1 79 ? -1.532 -1.238 -11.993 1.00 95.88 79 CYS A CA 1
ATOM 623 C C . CYS A 1 79 ? -0.340 -1.657 -12.842 1.00 95.88 79 CYS A C 1
ATOM 625 O O . CYS A 1 79 ? 0.712 -1.020 -12.776 1.00 95.88 79 CYS A O 1
ATOM 627 N N . GLU A 1 80 ? -0.541 -2.659 -13.696 1.00 92.94 80 GLU A N 1
ATOM 628 C CA . GLU A 1 80 ? 0.457 -3.133 -14.653 1.00 92.94 80 GLU A CA 1
ATOM 629 C C . GLU A 1 80 ? 0.103 -2.724 -16.092 1.00 92.94 80 GLU A C 1
ATOM 631 O O . GLU A 1 80 ? -0.769 -3.291 -16.753 1.00 92.94 80 GLU A O 1
ATOM 636 N N . GLY A 1 81 ? 0.818 -1.733 -16.611 1.00 90.12 81 GLY A N 1
ATOM 637 C CA . GLY A 1 81 ? 0.644 -1.203 -17.956 1.00 90.12 81 GLY A CA 1
ATOM 638 C C . GLY A 1 81 ? -0.683 -0.466 -18.102 1.00 90.12 81 GLY A C 1
ATOM 639 O O . GLY A 1 81 ? -0.777 0.736 -17.842 1.00 90.12 81 GLY A O 1
ATOM 640 N N . SER A 1 82 ? -1.709 -1.188 -18.548 1.00 87.94 82 SER A N 1
ATOM 641 C CA . SER A 1 82 ? -3.038 -0.635 -18.801 1.00 87.94 82 SER A CA 1
ATOM 642 C C . SER A 1 82 ? -3.898 -0.620 -17.542 1.00 87.94 82 SER A C 1
ATOM 644 O O . SER A 1 82 ? -3.821 -1.521 -16.712 1.00 87.94 82 SER A O 1
ATOM 646 N N . PHE A 1 83 ? -4.812 0.349 -17.455 1.00 85.75 83 PHE A N 1
ATOM 647 C CA . PHE A 1 83 ? -5.771 0.468 -16.353 1.00 85.75 83 PHE A CA 1
ATOM 648 C C . PHE A 1 83 ? -6.637 -0.788 -16.160 1.00 85.75 83 PHE A C 1
ATOM 650 O O . PHE A 1 83 ? -7.123 -1.025 -15.057 1.00 85.75 83 PHE A O 1
ATOM 657 N N . LYS A 1 84 ? -6.819 -1.602 -17.209 1.00 87.94 84 LYS A N 1
ATOM 658 C CA . LYS A 1 84 ? -7.546 -2.880 -17.133 1.00 87.94 84 LYS A CA 1
ATOM 659 C C . LYS A 1 84 ? -6.864 -3.898 -16.213 1.00 87.94 84 LYS A C 1
ATOM 661 O O . LYS A 1 84 ? -7.547 -4.749 -15.662 1.00 87.94 84 LYS A O 1
ATOM 666 N N . ASN A 1 85 ? -5.555 -3.763 -16.007 1.00 89.94 85 ASN A N 1
ATOM 667 C CA . ASN A 1 85 ? -4.746 -4.614 -15.137 1.00 89.94 85 ASN A CA 1
ATOM 668 C C . ASN A 1 85 ? -4.508 -3.940 -13.774 1.00 89.94 85 ASN A C 1
ATOM 670 O O . ASN A 1 85 ? -3.421 -4.033 -13.203 1.00 89.94 85 ASN A O 1
ATOM 674 N N . THR A 1 86 ? -5.494 -3.178 -13.289 1.00 94.19 86 THR A N 1
ATOM 675 C CA . THR A 1 86 ? -5.436 -2.555 -11.964 1.00 94.19 86 THR A CA 1
ATOM 676 C C . THR A 1 86 ? -6.071 -3.481 -10.942 1.00 94.19 86 THR A C 1
ATOM 678 O O . THR A 1 86 ? -7.239 -3.842 -11.073 1.00 94.19 86 THR A O 1
ATOM 681 N N . VAL A 1 87 ? -5.326 -3.801 -9.890 1.00 95.00 87 VAL A N 1
ATOM 682 C CA . VAL A 1 87 ? -5.807 -4.551 -8.730 1.00 95.00 87 VAL A CA 1
ATOM 683 C C . VAL A 1 87 ? -5.831 -3.657 -7.496 1.00 95.00 87 VAL A C 1
ATOM 685 O O . VAL A 1 87 ? -4.969 -2.798 -7.307 1.00 95.00 87 VAL A O 1
ATOM 688 N N . GLY A 1 88 ? -6.849 -3.843 -6.658 1.00 95.31 88 GLY A N 1
ATOM 689 C CA . GLY A 1 88 ? -7.010 -3.140 -5.390 1.00 95.31 88 GLY A CA 1
ATOM 690 C C . GLY A 1 88 ? -7.175 -4.142 -4.258 1.00 95.31 88 GLY A C 1
ATOM 691 O O . GLY A 1 88 ? -8.199 -4.820 -4.190 1.00 95.31 88 GLY A O 1
ATOM 692 N N . VAL A 1 89 ? -6.191 -4.225 -3.363 1.00 95.69 89 VAL A N 1
ATOM 693 C CA . VAL A 1 89 ? -6.165 -5.222 -2.283 1.00 95.69 89 VAL A CA 1
ATOM 694 C C . VAL A 1 89 ? -6.071 -4.536 -0.928 1.00 95.69 89 VAL A C 1
ATOM 696 O O . VAL A 1 89 ? -5.291 -3.608 -0.726 1.00 95.69 89 VAL A O 1
ATOM 699 N N . TRP A 1 90 ? -6.878 -4.995 0.027 1.00 95.44 90 TRP A N 1
ATOM 700 C CA . TRP A 1 90 ? -6.831 -4.510 1.404 1.00 95.44 90 TRP A CA 1
ATOM 701 C C . TRP A 1 90 ? -5.790 -5.291 2.20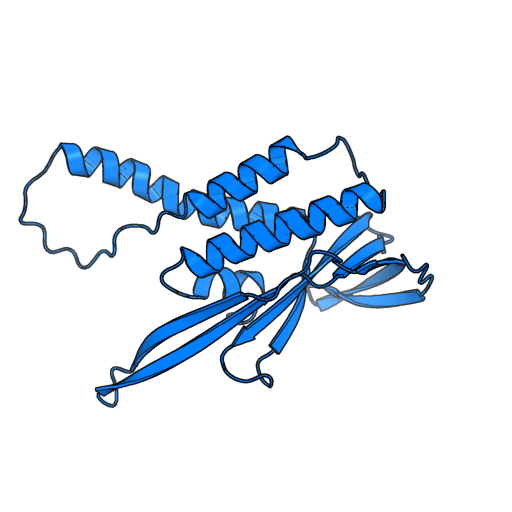2 1.00 95.44 90 TRP A C 1
ATOM 703 O O . TRP A 1 90 ? -6.001 -6.460 2.511 1.00 95.44 90 TRP A O 1
ATOM 713 N N . LYS A 1 91 ? -4.696 -4.629 2.581 1.00 95.56 91 LYS A N 1
ATOM 714 C CA . LYS A 1 91 ? -3.601 -5.220 3.358 1.00 95.56 91 LYS A CA 1
ATOM 715 C C . LYS A 1 91 ? -3.621 -4.748 4.806 1.00 95.56 91 LYS A C 1
ATOM 717 O O . LYS A 1 91 ? -3.913 -3.587 5.102 1.00 95.56 91 LYS A O 1
ATOM 722 N N . ARG A 1 92 ? -3.315 -5.643 5.738 1.00 93.94 92 ARG A N 1
ATOM 723 C CA . ARG A 1 92 ? -3.065 -5.331 7.151 1.00 93.94 92 ARG A CA 1
ATOM 724 C C . ARG A 1 92 ? -1.613 -4.924 7.337 1.00 93.94 92 ARG A C 1
ATOM 726 O O . ARG A 1 92 ? -0.751 -5.236 6.527 1.00 93.94 92 ARG A O 1
ATOM 733 N N . PHE A 1 93 ? -1.321 -4.287 8.469 1.00 93.19 93 PHE A N 1
ATOM 734 C CA . PHE A 1 93 ? 0.058 -3.938 8.812 1.00 93.19 93 PHE A CA 1
ATOM 735 C C . PHE A 1 93 ? 0.999 -5.155 8.837 1.00 93.19 93 PHE A C 1
ATOM 737 O O . PHE A 1 93 ? 2.131 -5.030 8.391 1.00 93.19 93 PHE A O 1
ATOM 744 N N . SER A 1 94 ? 0.516 -6.318 9.289 1.00 92.50 94 SER A N 1
ATOM 745 C CA . SER A 1 94 ? 1.266 -7.583 9.276 1.00 92.50 94 SER A CA 1
ATOM 746 C C . SER A 1 94 ? 1.773 -7.963 7.889 1.00 92.50 94 SER A C 1
ATOM 748 O O . SER A 1 94 ? 2.858 -8.514 7.758 1.00 92.50 94 SER A O 1
ATOM 750 N N . ASP A 1 95 ? 1.010 -7.643 6.849 1.00 95.38 95 ASP A N 1
ATOM 751 C CA . ASP A 1 95 ? 1.348 -8.019 5.481 1.00 95.38 95 ASP A CA 1
ATOM 752 C C . ASP A 1 95 ? 2.528 -7.163 4.997 1.00 95.38 95 ASP A C 1
ATOM 754 O O . ASP A 1 95 ? 3.440 -7.663 4.349 1.00 95.38 95 ASP A O 1
ATOM 758 N N . PHE A 1 96 ? 2.581 -5.893 5.416 1.00 96.06 96 PHE A N 1
ATOM 759 C CA . PHE A 1 96 ? 3.754 -5.040 5.215 1.00 96.06 96 PHE A CA 1
ATOM 760 C C . PHE A 1 96 ? 4.950 -5.468 6.074 1.00 96.06 96 PHE A C 1
ATOM 762 O O . PHE A 1 96 ? 6.087 -5.316 5.638 1.00 96.06 96 PHE A O 1
ATOM 769 N N . GLU A 1 97 ? 4.727 -6.016 7.276 1.00 94.44 97 GLU A N 1
ATOM 770 C CA . GLU A 1 97 ? 5.817 -6.610 8.063 1.00 94.44 97 GLU A CA 1
ATOM 771 C C . GLU A 1 97 ? 6.415 -7.821 7.332 1.00 94.44 97 GLU A C 1
ATOM 773 O O . GLU A 1 97 ? 7.637 -7.960 7.290 1.00 94.44 97 GLU A O 1
ATOM 778 N N . ASN A 1 98 ? 5.587 -8.649 6.691 1.00 94.25 98 ASN A N 1
ATOM 779 C CA . ASN A 1 98 ? 6.046 -9.754 5.846 1.00 94.25 98 ASN A CA 1
ATOM 780 C C . ASN A 1 98 ? 6.846 -9.242 4.643 1.00 94.25 98 ASN A C 1
ATOM 782 O O . ASN A 1 98 ? 7.988 -9.660 4.472 1.00 94.25 98 ASN A O 1
ATOM 786 N N . LEU A 1 99 ? 6.306 -8.266 3.908 1.00 94.94 99 LEU A N 1
ATOM 787 C CA . LEU A 1 99 ? 6.999 -7.618 2.790 1.00 94.94 99 LEU A CA 1
ATOM 788 C C . LEU A 1 99 ? 8.349 -7.022 3.216 1.00 94.94 99 LEU A C 1
ATOM 790 O O . LEU A 1 99 ? 9.349 -7.163 2.525 1.00 94.94 99 LEU A O 1
ATOM 794 N N . SER A 1 100 ? 8.422 -6.395 4.393 1.00 93.88 100 SER A N 1
ATOM 795 C CA . SER A 1 100 ? 9.682 -5.841 4.900 1.00 93.88 100 SER A CA 1
ATOM 796 C C . SER A 1 100 ? 10.742 -6.904 5.183 1.00 93.88 100 SER A C 1
ATOM 798 O O . SER A 1 100 ? 11.932 -6.630 5.034 1.00 93.88 100 SER A O 1
ATOM 800 N N . ARG A 1 101 ? 10.321 -8.111 5.586 1.00 91.44 101 ARG A N 1
ATOM 801 C CA . ARG A 1 101 ? 11.230 -9.244 5.772 1.00 91.44 101 ARG A CA 1
ATOM 802 C C . ARG A 1 101 ? 11.728 -9.754 4.432 1.00 91.44 101 ARG A C 1
ATOM 804 O O . ARG A 1 101 ? 12.899 -10.066 4.333 1.00 91.44 101 ARG A O 1
ATOM 811 N N . GLU A 1 102 ? 10.888 -9.772 3.406 1.00 88.12 102 GLU A N 1
ATOM 812 C CA . GLU A 1 102 ? 11.293 -10.132 2.046 1.00 88.12 102 GLU A CA 1
ATOM 813 C C . GLU A 1 102 ? 12.325 -9.146 1.478 1.00 88.12 102 GLU A C 1
ATOM 815 O O . GLU A 1 102 ? 13.410 -9.555 1.066 1.00 88.12 102 GLU A O 1
ATOM 820 N N . VAL A 1 103 ? 12.061 -7.841 1.614 1.00 87.38 103 VAL A N 1
ATOM 821 C CA . VAL A 1 103 ? 13.013 -6.767 1.279 1.00 87.38 103 VAL A CA 1
ATOM 822 C C . VAL A 1 103 ? 14.334 -6.913 2.054 1.00 87.38 103 VAL A C 1
ATOM 824 O O . VAL A 1 103 ? 15.407 -6.636 1.523 1.00 87.38 103 VAL A O 1
ATOM 827 N N . ALA A 1 104 ? 14.280 -7.349 3.316 1.00 81.75 104 ALA A N 1
ATOM 828 C CA . ALA A 1 104 ? 15.466 -7.572 4.141 1.00 81.75 104 ALA A CA 1
ATOM 829 C C . ALA A 1 104 ? 16.171 -8.914 3.869 1.00 81.75 104 ALA A C 1
ATOM 831 O O . ALA A 1 104 ? 17.375 -9.009 4.072 1.00 81.75 104 ALA A O 1
ATOM 832 N N . ASN A 1 105 ? 15.472 -9.945 3.402 1.00 70.06 105 ASN A N 1
ATOM 833 C CA . ASN A 1 105 ? 16.066 -11.248 3.097 1.00 70.06 105 ASN A CA 1
ATOM 834 C C . ASN A 1 105 ? 16.869 -11.204 1.793 1.00 70.06 105 ASN A C 1
ATOM 836 O O . ASN A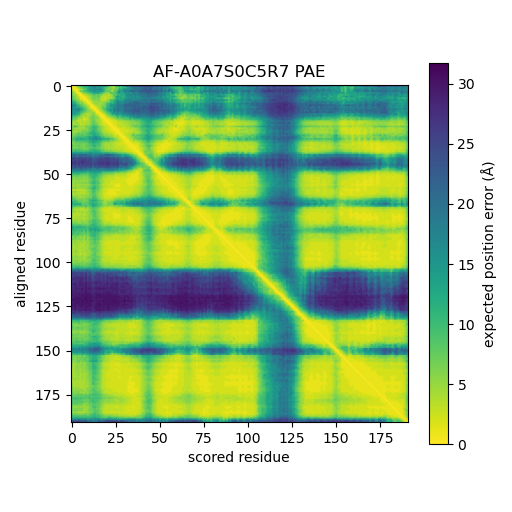 1 105 ? 17.911 -11.852 1.715 1.00 70.06 105 ASN A O 1
ATOM 840 N N . GLY A 1 106 ? 16.475 -10.354 0.833 1.00 58.53 106 GLY A N 1
ATOM 841 C CA . GLY A 1 106 ? 17.357 -9.972 -0.277 1.00 58.53 106 GLY A CA 1
ATOM 842 C C . GLY A 1 106 ? 18.721 -9.467 0.220 1.00 58.53 106 GLY A C 1
ATOM 843 O O . GLY A 1 106 ? 19.746 -9.784 -0.366 1.00 58.53 106 GLY A O 1
ATOM 844 N N . ASN A 1 107 ? 18.750 -8.799 1.381 1.00 50.09 107 ASN A N 1
ATOM 845 C CA . ASN A 1 107 ? 19.950 -8.254 2.025 1.00 50.09 107 ASN A CA 1
ATOM 846 C C . ASN A 1 107 ? 20.748 -9.293 2.858 1.00 50.09 107 ASN A C 1
ATOM 848 O O . ASN A 1 107 ? 21.954 -9.143 3.026 1.00 50.09 107 ASN A O 1
ATOM 852 N N . GLU A 1 108 ? 20.135 -10.364 3.378 1.00 46.28 108 GLU A N 1
ATOM 853 C CA . GLU A 1 108 ? 20.859 -11.421 4.121 1.00 46.28 108 GLU A CA 1
ATOM 854 C C . GLU A 1 108 ? 21.729 -12.277 3.181 1.00 46.28 108 GLU A C 1
ATOM 856 O O . GLU A 1 108 ? 22.882 -12.560 3.511 1.00 46.28 108 GLU A O 1
ATOM 861 N N . ASN A 1 109 ? 21.253 -12.573 1.964 1.00 42.47 109 ASN A N 1
ATOM 862 C CA . ASN A 1 109 ? 22.098 -13.171 0.922 1.00 42.47 109 ASN A CA 1
ATOM 863 C C . ASN A 1 109 ? 23.233 -12.217 0.480 1.00 42.47 109 ASN A C 1
ATOM 865 O O . ASN A 1 109 ? 24.314 -12.685 0.128 1.00 42.47 109 ASN A O 1
ATOM 869 N N . CYS A 1 110 ? 23.048 -10.890 0.570 1.00 43.62 110 CYS A N 1
ATOM 870 C CA . CYS A 1 110 ? 24.108 -9.902 0.309 1.00 43.62 110 CYS A CA 1
ATOM 871 C C . CYS A 1 110 ? 25.168 -9.817 1.407 1.00 43.62 110 CYS A C 1
ATOM 873 O O . CYS A 1 110 ? 26.303 -9.471 1.097 1.00 43.62 110 CYS A O 1
ATOM 875 N N . LYS A 1 111 ? 24.849 -10.083 2.680 1.00 43.03 111 LYS A N 1
ATOM 876 C CA . LYS A 1 111 ? 25.863 -10.030 3.752 1.00 43.03 111 LYS A CA 1
ATOM 877 C C . LYS A 1 111 ? 26.936 -11.095 3.562 1.00 43.03 111 LYS A C 1
ATOM 879 O O . LYS A 1 111 ? 28.094 -10.824 3.846 1.00 43.03 111 LYS A O 1
ATOM 884 N N . ASN A 1 112 ? 26.548 -12.247 3.018 1.00 44.88 112 ASN A N 1
ATOM 885 C CA . ASN A 1 112 ? 27.472 -13.309 2.631 1.00 44.88 112 ASN A CA 1
ATOM 886 C C . ASN A 1 112 ? 28.211 -12.988 1.323 1.00 44.88 112 ASN A C 1
ATOM 888 O O . ASN A 1 112 ? 29.302 -13.492 1.109 1.00 44.88 112 ASN A O 1
ATOM 892 N N . PHE A 1 113 ? 27.646 -12.149 0.448 1.00 42.66 113 PHE A N 1
ATOM 893 C CA . PHE A 1 113 ? 28.300 -11.729 -0.795 1.00 4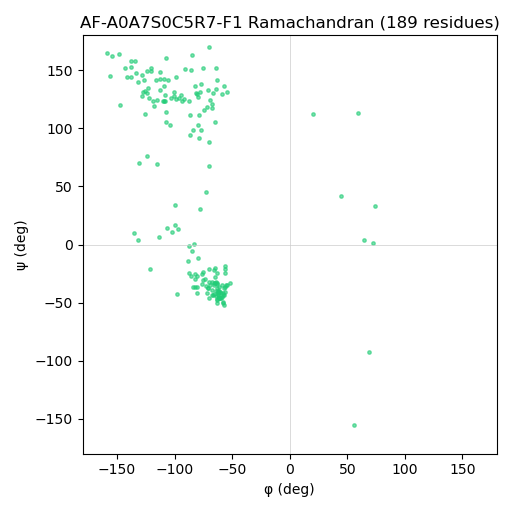2.66 113 PHE A CA 1
ATOM 894 C C . PHE A 1 113 ? 29.295 -10.579 -0.564 1.00 42.66 113 PHE A C 1
ATOM 896 O O . PHE A 1 113 ? 30.367 -10.556 -1.155 1.00 42.66 113 PHE A O 1
ATOM 903 N N . ALA A 1 114 ? 28.984 -9.653 0.347 1.00 45.53 114 ALA A N 1
ATOM 904 C CA . ALA A 1 114 ? 29.864 -8.553 0.737 1.00 45.53 114 ALA A CA 1
ATOM 905 C C . ALA A 1 114 ? 31.112 -9.035 1.496 1.00 45.53 114 ALA A C 1
ATOM 907 O O . ALA A 1 114 ? 32.171 -8.444 1.330 1.00 45.53 114 ALA A O 1
ATOM 908 N N . THR A 1 115 ? 31.021 -10.124 2.269 1.00 47.31 115 THR A N 1
ATOM 909 C CA . THR A 1 115 ? 32.202 -10.787 2.850 1.00 47.31 115 THR A CA 1
ATOM 910 C C . THR A 1 115 ? 33.000 -11.605 1.831 1.00 47.31 115 THR A C 1
ATOM 912 O O . THR A 1 115 ? 34.191 -11.795 2.034 1.00 47.31 115 THR A O 1
ATOM 915 N N . VAL A 1 116 ? 32.391 -12.059 0.728 1.00 47.28 116 VAL A N 1
ATOM 916 C CA . VAL A 1 116 ? 33.094 -12.770 -0.363 1.00 47.28 116 VAL A CA 1
ATOM 917 C C . VAL A 1 116 ? 33.779 -11.797 -1.335 1.00 47.28 116 VAL A C 1
ATOM 919 O O . VAL A 1 116 ? 34.829 -12.119 -1.888 1.00 47.28 116 VAL A O 1
ATOM 922 N N . LEU A 1 117 ? 33.239 -10.583 -1.503 1.00 48.59 117 LEU A N 1
ATOM 923 C CA . LEU A 1 117 ? 33.842 -9.517 -2.316 1.00 48.59 117 LEU A CA 1
ATOM 924 C C . LEU A 1 117 ? 35.170 -8.987 -1.751 1.00 48.59 117 LEU A C 1
ATOM 926 O O . LEU A 1 117 ? 35.960 -8.444 -2.518 1.00 48.59 117 LEU A O 1
ATOM 930 N N . ASP A 1 118 ? 35.422 -9.161 -0.452 1.00 46.00 118 ASP A N 1
ATOM 931 C CA . ASP A 1 118 ? 36.700 -8.796 0.174 1.00 46.00 118 ASP A CA 1
ATOM 932 C C . ASP A 1 118 ? 37.795 -9.854 -0.059 1.00 46.00 118 ASP A C 1
ATOM 934 O O . ASP A 1 118 ? 38.965 -9.560 0.178 1.00 46.00 118 ASP A O 1
ATOM 938 N N . ASP A 1 119 ? 37.449 -11.055 -0.557 1.00 48.16 119 ASP A N 1
ATOM 939 C CA . ASP A 1 119 ? 38.389 -12.182 -0.558 1.00 48.16 119 ASP A CA 1
ATOM 940 C C . ASP A 1 119 ? 38.738 -12.815 -1.917 1.00 48.16 119 ASP A C 1
ATOM 942 O O . ASP A 1 119 ? 39.802 -13.425 -1.972 1.00 48.16 119 ASP A O 1
ATOM 946 N N . LEU A 1 120 ? 37.991 -12.708 -3.036 1.00 49.03 120 LEU A N 1
ATOM 947 C CA . LEU A 1 120 ? 38.421 -13.434 -4.259 1.00 49.03 120 LEU A CA 1
ATOM 948 C C . LEU A 1 120 ? 38.122 -12.805 -5.638 1.00 49.03 120 LEU A C 1
ATOM 950 O O . LEU A 1 120 ? 36.990 -12.702 -6.089 1.00 49.03 120 LEU A O 1
ATOM 954 N N . ASN A 1 121 ? 39.233 -12.571 -6.351 1.00 47.53 121 ASN A N 1
ATOM 955 C CA . ASN A 1 121 ? 39.568 -13.077 -7.693 1.00 47.53 121 ASN A CA 1
ATOM 956 C C . ASN A 1 121 ? 38.621 -12.727 -8.883 1.00 47.53 121 ASN A C 1
ATOM 958 O O . ASN A 1 121 ? 37.525 -13.275 -8.993 1.00 47.53 121 ASN A O 1
ATOM 962 N N . PRO A 1 122 ? 39.064 -11.917 -9.870 1.00 42.41 122 PRO A N 1
ATOM 963 C CA . PRO A 1 122 ? 38.207 -11.302 -10.897 1.00 42.41 122 PRO A CA 1
ATOM 964 C C . PRO A 1 122 ? 37.770 -12.219 -12.066 1.00 42.41 122 PRO A C 1
ATOM 966 O O . PRO A 1 122 ? 37.584 -11.732 -13.179 1.00 42.41 122 PRO A O 1
ATOM 969 N N . LEU A 1 123 ? 37.615 -13.537 -11.872 1.00 37.59 123 LEU A N 1
ATOM 970 C CA . LEU A 1 123 ? 37.378 -14.479 -12.988 1.00 37.59 123 LEU A CA 1
ATOM 971 C C . LEU A 1 123 ? 36.284 -15.548 -12.790 1.00 37.59 123 LEU A C 1
ATOM 973 O O . LEU A 1 123 ? 36.152 -16.421 -13.648 1.00 37.59 123 LEU A O 1
ATOM 977 N N . SER A 1 124 ? 35.450 -15.506 -11.747 1.00 41.56 124 SER A N 1
ATOM 978 C CA . SER A 1 124 ? 34.304 -16.428 -11.677 1.00 41.56 124 SER A CA 1
ATOM 979 C C . SER A 1 124 ? 33.101 -15.890 -12.456 1.00 41.56 124 SER A C 1
ATOM 981 O O . SER A 1 124 ? 32.329 -15.072 -11.963 1.00 41.56 124 SER A O 1
ATOM 983 N N . ILE A 1 125 ? 32.952 -16.388 -13.683 1.00 45.34 125 ILE A N 1
ATOM 984 C CA . ILE A 1 125 ? 31.731 -16.318 -14.489 1.00 45.34 125 ILE A CA 1
ATOM 985 C C . ILE A 1 125 ? 30.694 -17.241 -13.828 1.00 45.34 125 ILE A C 1
ATOM 987 O O . ILE A 1 125 ? 30.620 -18.425 -14.148 1.00 45.34 125 ILE A O 1
ATOM 991 N N . TYR A 1 126 ? 29.925 -16.714 -12.878 1.00 43.12 126 TYR A N 1
ATOM 992 C CA . TYR A 1 126 ? 28.628 -17.273 -12.503 1.00 43.12 126 TYR A CA 1
ATOM 993 C C . TYR A 1 126 ? 27.553 -16.268 -12.905 1.00 43.12 126 TYR A C 1
ATOM 995 O O . TYR A 1 126 ? 27.691 -15.067 -12.680 1.00 43.12 126 TYR A O 1
ATOM 1003 N N . ASP A 1 127 ? 26.509 -16.782 -13.546 1.00 47.66 127 ASP A N 1
ATOM 1004 C CA . ASP A 1 127 ? 25.306 -16.080 -14.002 1.00 47.66 127 ASP A CA 1
ATOM 1005 C C . ASP A 1 127 ? 24.393 -15.706 -12.812 1.00 47.66 127 ASP A C 1
ATOM 1007 O O . ASP A 1 127 ? 23.189 -15.944 -12.826 1.00 47.66 127 ASP A O 1
ATOM 1011 N N . ASP A 1 128 ? 24.982 -15.165 -11.742 1.00 46.62 128 ASP A N 1
ATOM 1012 C CA . ASP A 1 128 ? 24.287 -14.769 -10.520 1.00 46.62 128 ASP A CA 1
ATOM 1013 C C . ASP A 1 128 ? 24.153 -13.244 -10.511 1.00 46.62 128 ASP A C 1
ATOM 1015 O O . ASP A 1 128 ? 25.109 -12.508 -10.248 1.00 46.62 128 ASP A O 1
ATOM 1019 N N . GLN A 1 129 ? 22.953 -12.742 -10.822 1.00 48.38 129 GLN A N 1
ATOM 1020 C CA . GLN A 1 129 ? 22.646 -11.333 -10.589 1.00 48.38 129 GLN A CA 1
ATOM 1021 C C . GLN A 1 129 ? 22.923 -10.997 -9.114 1.00 48.38 129 GLN A C 1
ATOM 1023 O O . GLN A 1 129 ? 22.463 -11.727 -8.232 1.00 48.38 129 GLN A O 1
ATOM 1028 N N . PRO A 1 130 ? 23.647 -9.899 -8.822 1.00 53.47 130 PRO A N 1
ATOM 1029 C CA . PRO A 1 130 ? 23.941 -9.519 -7.451 1.00 53.47 130 PRO A CA 1
ATOM 1030 C C . PRO A 1 130 ? 22.626 -9.352 -6.677 1.00 53.47 130 PRO A C 1
ATOM 1032 O O . PRO A 1 130 ? 21.681 -8.764 -7.215 1.00 53.47 130 PRO A O 1
ATOM 1035 N N . PRO A 1 131 ? 22.544 -9.863 -5.437 1.00 57.00 131 PRO A N 1
ATOM 1036 C CA . PRO A 1 131 ? 21.318 -9.793 -4.666 1.00 57.00 131 PRO A CA 1
ATOM 1037 C C . PRO A 1 131 ? 20.898 -8.329 -4.475 1.00 57.00 131 PRO A C 1
ATOM 1039 O O . PRO A 1 131 ? 21.703 -7.453 -4.147 1.00 57.00 131 PRO A O 1
ATOM 1042 N N . GLU A 1 132 ? 19.634 -8.062 -4.794 1.00 65.94 132 GLU A N 1
ATOM 1043 C CA . GLU A 1 132 ? 19.096 -6.715 -4.904 1.00 65.94 132 GLU A CA 1
ATOM 1044 C C . GLU A 1 132 ? 18.957 -6.068 -3.519 1.00 65.94 132 GLU A C 1
ATOM 1046 O O . GLU A 1 132 ? 18.222 -6.543 -2.652 1.00 65.94 132 GLU A O 1
ATOM 1051 N N . LEU A 1 133 ? 19.677 -4.964 -3.310 1.00 78.69 133 LEU A N 1
ATOM 1052 C CA . LEU A 1 133 ? 19.655 -4.174 -2.082 1.00 78.69 133 LEU A CA 1
ATOM 1053 C C . LEU A 1 133 ? 18.682 -3.003 -2.234 1.00 78.69 133 LEU A C 1
ATOM 1055 O O . LEU A 1 133 ? 18.845 -2.185 -3.134 1.00 78.69 133 LEU A O 1
ATOM 1059 N N . LEU A 1 134 ? 17.726 -2.875 -1.307 1.00 88.25 134 LEU A N 1
ATOM 1060 C CA . LEU A 1 134 ? 16.756 -1.770 -1.279 1.00 88.25 134 LEU A CA 1
ATOM 1061 C C . LEU A 1 134 ? 16.952 -0.897 -0.018 1.00 88.25 134 LEU A C 1
ATOM 1063 O O . LEU A 1 134 ? 16.156 -0.959 0.934 1.00 88.25 134 LEU A O 1
ATOM 1067 N N . PRO A 1 135 ? 18.056 -0.131 0.078 1.00 89.44 135 PRO A N 1
ATOM 1068 C CA . PRO A 1 135 ? 18.384 0.658 1.263 1.00 89.44 135 PRO A CA 1
ATOM 1069 C C . PRO A 1 135 ? 17.365 1.761 1.591 1.00 89.44 135 PRO A C 1
ATOM 1071 O O . PRO A 1 135 ? 17.142 2.029 2.782 1.00 89.44 135 PRO A O 1
ATOM 1074 N N . ASN A 1 136 ? 16.729 2.399 0.600 1.00 93.19 136 ASN A N 1
ATOM 1075 C CA . ASN A 1 136 ? 15.724 3.435 0.869 1.00 93.19 136 ASN A CA 1
ATOM 1076 C C . ASN A 1 136 ? 14.436 2.812 1.415 1.00 93.19 136 ASN A C 1
ATOM 1078 O O . ASN A 1 136 ? 13.924 3.289 2.427 1.00 93.19 136 ASN A O 1
ATOM 1082 N N . ALA A 1 137 ? 13.984 1.688 0.861 1.00 93.81 137 ALA A N 1
ATOM 1083 C CA . ALA A 1 137 ? 12.848 0.921 1.352 1.00 93.81 137 ALA A CA 1
ATOM 1084 C C . ALA A 1 137 ? 13.097 0.451 2.792 1.00 93.81 137 ALA A C 1
ATOM 1086 O O . ALA A 1 137 ? 12.260 0.663 3.674 1.00 93.81 137 ALA A O 1
ATOM 1087 N N . ALA A 1 138 ? 14.288 -0.085 3.083 1.00 91.44 138 ALA A N 1
ATOM 1088 C CA . ALA A 1 138 ? 14.676 -0.468 4.441 1.00 91.44 138 ALA A CA 1
ATOM 1089 C C . ALA A 1 138 ? 14.701 0.731 5.410 1.00 91.44 138 ALA A C 1
ATOM 1091 O O . ALA A 1 138 ? 14.325 0.609 6.583 1.00 91.44 138 ALA A O 1
ATOM 1092 N N . THR A 1 139 ? 15.126 1.904 4.937 1.00 91.81 139 THR A N 1
ATOM 1093 C CA . THR A 1 139 ? 15.138 3.143 5.728 1.00 91.81 139 THR A CA 1
ATOM 1094 C C . THR A 1 139 ? 13.722 3.648 5.993 1.00 91.81 139 THR A C 1
ATOM 1096 O O . THR A 1 139 ? 13.386 3.931 7.146 1.00 91.81 139 THR A O 1
ATOM 1099 N N . SER A 1 140 ? 12.867 3.684 4.974 1.00 94.06 140 SER A N 1
ATOM 1100 C CA . SER A 1 140 ? 11.452 4.045 5.086 1.00 94.06 140 SER A CA 1
ATOM 1101 C C . SER A 1 140 ? 10.703 3.116 6.033 1.00 94.06 140 SER A C 1
ATOM 1103 O O . SER A 1 140 ? 9.976 3.587 6.913 1.00 94.06 140 SER A O 1
ATOM 1105 N N . TRP A 1 141 ? 10.970 1.810 5.969 1.00 94.75 141 TRP A N 1
ATOM 1106 C CA . TRP A 1 141 ? 10.437 0.848 6.929 1.00 94.75 141 TRP A CA 1
ATOM 1107 C C . TRP A 1 141 ? 10.899 1.134 8.364 1.00 94.75 141 TRP A C 1
ATOM 1109 O O . TRP A 1 141 ? 10.097 1.167 9.301 1.00 94.75 141 TRP A O 1
ATOM 1119 N N . ARG A 1 142 ? 12.191 1.417 8.560 1.00 91.12 142 ARG A N 1
ATOM 1120 C CA . ARG A 1 142 ? 12.743 1.758 9.880 1.00 91.12 142 ARG A CA 1
ATOM 1121 C C . ARG A 1 142 ? 12.129 3.039 10.444 1.00 91.12 142 ARG A C 1
ATOM 1123 O O . ARG A 1 142 ? 11.831 3.093 11.638 1.00 91.12 142 ARG A O 1
ATOM 1130 N N . LEU A 1 143 ? 11.925 4.059 9.609 1.00 90.69 143 LEU A N 1
ATOM 1131 C CA . LEU A 1 143 ? 11.247 5.302 9.989 1.00 90.69 143 LEU A CA 1
ATOM 1132 C C . LEU A 1 143 ? 9.798 5.038 10.401 1.00 90.69 143 LEU A C 1
ATOM 1134 O O . LEU A 1 143 ? 9.358 5.545 11.436 1.00 90.69 143 LEU A O 1
ATOM 1138 N N . LEU A 1 144 ? 9.092 4.188 9.654 1.00 91.75 144 LEU A N 1
ATOM 1139 C CA . LEU A 1 144 ? 7.753 3.739 10.012 1.00 91.75 144 LEU A CA 1
ATOM 1140 C C . LEU A 1 144 ? 7.743 3.065 11.388 1.00 91.75 144 LEU A C 1
ATOM 1142 O O . LEU A 1 144 ? 6.940 3.446 12.243 1.00 91.75 144 LEU A O 1
ATOM 1146 N N . LYS A 1 145 ? 8.653 2.114 11.642 1.00 90.38 145 LYS A N 1
ATOM 1147 C CA . LYS A 1 145 ? 8.746 1.412 12.936 1.00 90.38 145 LYS A CA 1
ATOM 1148 C C . LYS A 1 145 ? 9.099 2.360 14.086 1.00 90.38 145 LYS A C 1
ATOM 1150 O O . LYS A 1 145 ? 8.513 2.237 15.156 1.00 90.38 145 LYS A O 1
ATOM 1155 N N . LYS A 1 146 ? 9.965 3.359 13.873 1.00 88.06 146 LYS A N 1
ATOM 1156 C CA . LYS A 1 146 ? 10.267 4.400 14.882 1.00 88.06 146 LYS A CA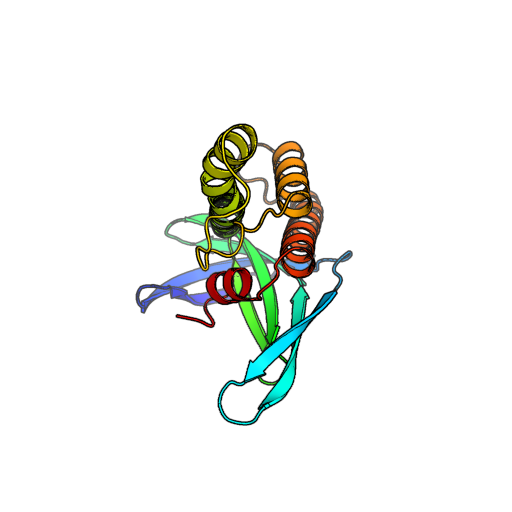 1
ATOM 1157 C C . LYS A 1 146 ? 9.049 5.254 15.247 1.00 88.06 146 LYS A C 1
ATOM 1159 O O . LYS A 1 146 ? 8.935 5.705 16.381 1.00 88.06 146 LYS A O 1
ATOM 1164 N N . ARG A 1 147 ? 8.150 5.500 14.290 1.00 84.62 147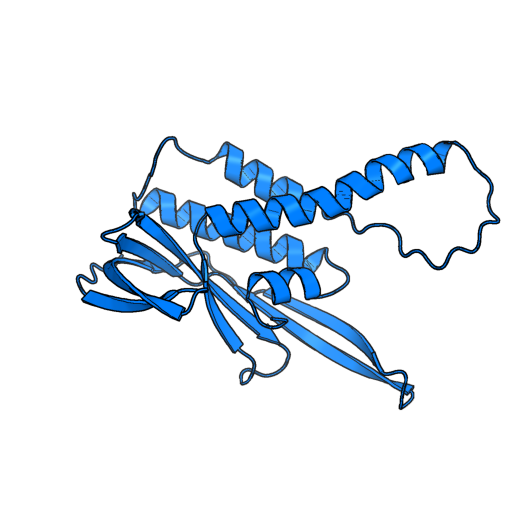 ARG A N 1
ATOM 1165 C CA . ARG A 1 147 ? 6.899 6.251 14.499 1.00 84.62 147 ARG A CA 1
ATOM 1166 C C . ARG A 1 147 ? 5.739 5.359 14.958 1.00 84.62 147 ARG A C 1
ATOM 1168 O O . ARG A 1 147 ? 4.641 5.869 15.186 1.00 84.62 147 ARG A O 1
ATOM 1175 N N . GLN A 1 148 ? 5.955 4.049 15.099 1.00 82.00 148 GLN A N 1
ATOM 1176 C CA . GLN A 1 148 ? 4.924 3.108 15.517 1.00 82.00 148 GLN A CA 1
ATOM 1177 C C . GLN A 1 148 ? 4.529 3.377 16.974 1.00 82.00 148 GLN A C 1
ATOM 1179 O O . GLN A 1 148 ? 5.326 3.226 17.897 1.00 82.00 148 GLN A O 1
ATOM 1184 N N . ARG A 1 149 ? 3.264 3.751 17.187 1.00 79.56 149 ARG A N 1
ATOM 1185 C CA . ARG A 1 149 ? 2.690 3.861 18.532 1.00 79.56 149 ARG A CA 1
ATOM 1186 C C . ARG A 1 149 ? 2.404 2.472 19.104 1.00 79.56 149 ARG A C 1
ATOM 1188 O O . ARG A 1 149 ? 2.138 1.523 18.358 1.00 79.56 149 ARG A O 1
ATOM 1195 N N . TRP A 1 150 ? 2.447 2.366 20.430 1.00 62.72 150 TRP A N 1
ATOM 1196 C CA . TRP A 1 150 ? 2.151 1.127 21.147 1.00 62.72 150 TRP A CA 1
ATOM 1197 C C . TRP A 1 150 ? 0.685 0.698 20.944 1.00 62.72 150 TRP A C 1
ATOM 1199 O O . TRP A 1 150 ? -0.179 1.520 20.652 1.00 62.72 150 TRP A O 1
ATOM 1209 N N . TYR A 1 151 ? 0.469 -0.619 21.025 1.00 55.50 151 TYR A N 1
ATOM 1210 C CA . TYR A 1 151 ? -0.769 -1.406 20.893 1.00 55.50 151 TYR A CA 1
ATOM 1211 C C . TYR A 1 151 ? -1.984 -0.782 20.167 1.00 55.50 151 TYR A C 1
ATOM 1213 O O . TYR A 1 151 ? -2.679 0.078 20.697 1.00 55.50 151 TYR A O 1
ATOM 1221 N N . ARG A 1 152 ? -2.321 -1.336 18.985 1.00 62.62 152 ARG A N 1
ATOM 1222 C CA . ARG A 1 152 ? -3.609 -1.157 18.269 1.00 62.62 152 ARG A CA 1
ATOM 1223 C C . ARG A 1 152 ? -4.126 0.288 18.211 1.00 62.62 152 ARG A C 1
ATOM 1225 O O . ARG A 1 152 ? -5.321 0.531 18.345 1.00 62.62 152 ARG A O 1
ATOM 1232 N N . CYS A 1 153 ? -3.240 1.252 17.971 1.00 77.19 153 CYS A N 1
ATOM 1233 C CA . CYS A 1 153 ? -3.668 2.622 17.725 1.00 77.19 153 CYS A CA 1
ATOM 1234 C C . CYS A 1 153 ? -4.474 2.667 16.410 1.00 77.19 153 CYS A C 1
ATOM 1236 O O . CYS A 1 153 ? -3.923 2.511 15.319 1.00 77.19 153 CYS A O 1
ATOM 1238 N N . LEU A 1 154 ? -5.794 2.806 16.543 1.00 88.44 154 LEU A N 1
ATOM 1239 C CA . LEU A 1 154 ? -6.771 2.927 15.452 1.00 88.44 154 LEU A CA 1
ATOM 1240 C C . LEU A 1 154 ? -7.304 4.363 15.337 1.00 88.44 154 LEU A C 1
ATOM 1242 O O . LEU A 1 154 ? -8.312 4.613 14.682 1.00 88.44 154 LEU A O 1
ATOM 1246 N N . GLU A 1 155 ? -6.629 5.303 15.998 1.00 88.81 155 GLU A N 1
ATOM 1247 C CA . GLU A 1 155 ? -6.930 6.725 15.930 1.00 88.81 155 GLU A CA 1
ATOM 1248 C C . GLU A 1 155 ? -6.708 7.233 14.502 1.00 88.81 155 GLU A C 1
ATOM 1250 O O . GLU A 1 155 ? -5.680 6.951 13.882 1.00 88.81 155 GLU A O 1
ATOM 1255 N N . ALA A 1 156 ? -7.657 8.007 13.981 1.00 88.38 156 ALA A N 1
ATOM 1256 C CA . ALA A 1 156 ? -7.631 8.433 12.589 1.00 88.38 156 ALA A CA 1
ATOM 1257 C C . ALA A 1 156 ? -6.389 9.281 12.250 1.00 88.38 156 ALA A C 1
ATOM 1259 O O . ALA A 1 156 ? -5.752 9.041 11.229 1.00 88.38 156 ALA A O 1
ATOM 1260 N N . GLY A 1 157 ? -5.961 10.187 13.140 1.00 88.94 157 GLY A N 1
ATOM 1261 C CA . GLY A 1 157 ? -4.737 10.975 12.939 1.00 88.94 157 GLY A CA 1
ATOM 1262 C C . GLY A 1 157 ? -3.479 10.107 12.820 1.00 88.94 157 GLY A C 1
ATOM 1263 O O . GLY A 1 157 ? -2.640 10.326 11.946 1.00 88.94 157 GLY A O 1
ATOM 1264 N N . TYR A 1 158 ? -3.382 9.058 13.640 1.00 91.38 158 TYR A N 1
ATOM 1265 C CA . TYR A 1 158 ? -2.290 8.092 13.549 1.00 91.38 158 TYR A CA 1
ATOM 1266 C C . TYR A 1 158 ? -2.358 7.263 12.263 1.00 91.38 158 TYR A C 1
ATOM 1268 O O . TYR A 1 158 ? -1.336 7.076 11.605 1.00 91.38 158 TYR A O 1
ATOM 1276 N N . LEU A 1 159 ? -3.545 6.785 11.880 1.00 93.12 159 LEU A N 1
ATOM 1277 C CA . LEU A 1 159 ? -3.720 6.005 10.655 1.00 93.12 159 LEU A CA 1
ATOM 1278 C C . LEU A 1 159 ? -3.440 6.829 9.391 1.00 93.12 159 LEU A C 1
ATOM 1280 O O . LEU A 1 159 ? -2.867 6.281 8.453 1.00 93.12 159 LEU A O 1
ATOM 1284 N N . SER A 1 160 ? -3.743 8.131 9.393 1.00 92.19 160 SER A N 1
ATOM 1285 C CA . SER A 1 160 ? -3.383 9.062 8.313 1.00 92.19 160 SER A CA 1
ATOM 1286 C C . SER A 1 160 ? -1.865 9.194 8.141 1.00 92.19 160 SER A C 1
ATOM 1288 O O . SER A 1 160 ? -1.362 9.124 7.024 1.00 92.19 160 SER A O 1
ATOM 1290 N N . LEU A 1 161 ? -1.104 9.314 9.235 1.00 91.88 161 LEU A N 1
ATOM 1291 C CA . LEU A 1 161 ? 0.363 9.285 9.156 1.00 91.88 161 LEU A CA 1
ATOM 1292 C C . LEU A 1 161 ? 0.874 7.900 8.731 1.00 91.88 161 LEU A C 1
ATOM 1294 O O . LEU A 1 161 ? 1.826 7.784 7.962 1.00 91.88 161 LEU A O 1
ATOM 1298 N N . LYS A 1 162 ? 0.244 6.836 9.236 1.00 93.38 162 LYS A N 1
ATOM 1299 C CA . LYS A 1 162 ? 0.664 5.461 8.965 1.00 93.38 162 LYS A CA 1
ATOM 1300 C C . LYS A 1 162 ? 0.470 5.080 7.499 1.00 93.38 162 LYS A C 1
ATOM 1302 O O . LYS A 1 162 ? 1.380 4.484 6.935 1.00 93.38 162 LYS A O 1
ATOM 1307 N N . VAL A 1 163 ? -0.660 5.435 6.882 1.00 95.12 163 VAL A N 1
ATOM 1308 C CA . VAL A 1 163 ? -0.903 5.167 5.454 1.00 95.12 163 VAL A CA 1
ATOM 1309 C C . VAL A 1 163 ? 0.119 5.888 4.576 1.00 95.12 163 VAL A C 1
ATOM 1311 O O . VAL A 1 163 ? 0.676 5.267 3.679 1.00 95.12 163 VAL A O 1
ATOM 1314 N N . PHE A 1 164 ? 0.461 7.136 4.909 1.00 94.25 164 PHE A N 1
ATOM 1315 C CA . PHE A 1 164 ? 1.488 7.901 4.203 1.00 94.25 164 PHE A CA 1
ATOM 1316 C C . PHE A 1 164 ? 2.866 7.221 4.257 1.00 94.25 164 PHE A C 1
ATOM 1318 O O . PHE A 1 164 ? 3.535 7.077 3.236 1.00 94.25 164 PHE A O 1
ATOM 1325 N N . LEU A 1 165 ? 3.287 6.746 5.434 1.00 94.94 165 LEU A N 1
ATOM 1326 C CA . LEU A 1 165 ? 4.576 6.056 5.582 1.00 94.94 165 LEU A CA 1
ATOM 1327 C C . LEU A 1 165 ? 4.594 4.685 4.887 1.00 94.94 165 LEU A C 1
ATOM 1329 O O . LEU A 1 165 ? 5.628 4.291 4.352 1.00 94.94 165 LEU A O 1
ATOM 1333 N N . LEU A 1 166 ? 3.467 3.964 4.887 1.00 96.69 166 LEU A N 1
ATOM 1334 C CA . LEU A 1 166 ? 3.326 2.698 4.158 1.00 96.69 166 LEU A CA 1
ATOM 1335 C C . LEU A 1 166 ? 3.399 2.915 2.646 1.00 96.69 166 LEU A C 1
ATOM 1337 O O . LEU A 1 166 ? 4.078 2.163 1.954 1.00 96.69 166 LEU A O 1
ATOM 1341 N N . GLU A 1 167 ? 2.741 3.956 2.141 1.00 97.06 167 GLU A N 1
ATOM 1342 C CA . GLU A 1 167 ? 2.824 4.335 0.734 1.00 97.06 167 GLU A CA 1
ATOM 1343 C C . GLU A 1 167 ? 4.260 4.693 0.344 1.00 97.06 167 GLU A C 1
ATOM 1345 O O . GLU A 1 167 ? 4.776 4.165 -0.639 1.00 97.06 167 GLU A O 1
ATOM 1350 N N . ARG A 1 168 ? 4.953 5.495 1.166 1.00 96.00 168 ARG A N 1
ATOM 1351 C CA . ARG A 1 168 ? 6.362 5.824 0.925 1.00 96.00 168 ARG A CA 1
ATOM 1352 C C . ARG A 1 168 ? 7.241 4.577 0.848 1.00 96.00 168 ARG A C 1
ATOM 1354 O O . ARG A 1 168 ? 8.076 4.487 -0.045 1.00 96.00 168 ARG A O 1
ATOM 1361 N N . PHE A 1 169 ? 7.035 3.617 1.748 1.00 97.12 169 PHE A N 1
ATOM 1362 C CA . PHE A 1 169 ? 7.754 2.345 1.724 1.00 97.12 169 PHE A CA 1
ATOM 1363 C C . PHE A 1 169 ? 7.538 1.583 0.406 1.00 97.12 169 PHE A C 1
ATOM 1365 O O . PHE A 1 169 ? 8.510 1.143 -0.200 1.00 97.12 169 PHE A O 1
ATOM 1372 N N . LEU A 1 170 ? 6.298 1.495 -0.085 1.00 97.69 170 LEU A N 1
ATOM 1373 C CA . LEU A 1 170 ? 6.000 0.865 -1.378 1.00 97.69 170 LEU A CA 1
ATOM 1374 C C . LEU A 1 170 ? 6.599 1.627 -2.569 1.00 97.69 170 LEU A C 1
ATOM 1376 O O . LEU A 1 170 ? 7.021 1.007 -3.543 1.00 97.69 170 LEU A O 1
ATOM 1380 N N . HIS A 1 171 ? 6.647 2.960 -2.499 1.00 97.44 171 HIS A N 1
ATOM 1381 C CA . HIS A 1 171 ? 7.282 3.781 -3.529 1.00 97.44 171 HIS A CA 1
ATOM 1382 C C . HIS A 1 171 ? 8.775 3.485 -3.617 1.00 97.44 171 HIS A C 1
ATOM 1384 O O . HIS A 1 171 ? 9.283 3.276 -4.715 1.00 97.44 171 HIS A O 1
ATOM 1390 N N . ASP A 1 172 ? 9.461 3.439 -2.475 1.00 96.81 172 ASP A N 1
ATOM 1391 C CA . ASP A 1 172 ? 10.889 3.131 -2.440 1.00 96.81 172 ASP A CA 1
ATOM 1392 C C . ASP A 1 172 ? 11.160 1.718 -2.976 1.00 96.81 172 ASP A C 1
ATOM 1394 O O . ASP A 1 172 ? 12.060 1.566 -3.795 1.00 96.81 172 ASP A O 1
ATOM 1398 N N . ILE A 1 173 ? 10.318 0.722 -2.650 1.00 95.69 173 ILE A N 1
ATOM 1399 C CA . ILE A 1 173 ? 10.407 -0.612 -3.272 1.00 95.69 173 ILE A CA 1
ATOM 1400 C C . ILE A 1 173 ? 10.285 -0.510 -4.794 1.00 95.69 173 ILE A C 1
ATOM 1402 O O . ILE A 1 173 ? 11.159 -0.987 -5.506 1.00 95.69 173 ILE A O 1
ATOM 1406 N N . LEU A 1 174 ? 9.243 0.151 -5.314 1.00 95.81 174 LEU A N 1
ATOM 1407 C CA . LEU A 1 174 ? 9.053 0.267 -6.762 1.00 95.81 174 LEU A CA 1
ATOM 1408 C C . LEU A 1 174 ? 10.261 0.921 -7.447 1.00 95.81 174 LEU A C 1
ATOM 1410 O O . LEU A 1 174 ? 10.669 0.483 -8.522 1.00 95.81 174 LEU A O 1
ATOM 1414 N N . PHE A 1 175 ? 10.811 1.986 -6.862 1.00 95.00 175 PHE A N 1
ATOM 1415 C CA . PHE A 1 175 ? 11.915 2.727 -7.467 1.00 95.00 175 PHE A CA 1
ATOM 1416 C C . PHE A 1 175 ? 13.261 2.020 -7.353 1.00 95.00 175 PHE A C 1
ATOM 1418 O O . PHE A 1 175 ? 14.048 2.122 -8.297 1.00 95.00 175 PHE A O 1
ATOM 1425 N N . GLU A 1 176 ? 13.512 1.289 -6.272 1.00 92.81 176 GLU A N 1
ATOM 1426 C CA . GLU A 1 176 ? 14.771 0.569 -6.065 1.00 92.81 176 GLU A CA 1
ATOM 1427 C C . GLU A 1 176 ? 14.797 -0.797 -6.740 1.00 92.81 176 GLU A C 1
ATOM 1429 O O . GLU A 1 176 ? 15.832 -1.152 -7.291 1.00 92.81 176 GLU A O 1
ATOM 1434 N N . SER A 1 177 ? 13.676 -1.520 -6.779 1.00 90.88 177 SER A N 1
ATOM 1435 C CA . SER A 1 177 ? 13.624 -2.841 -7.404 1.00 90.88 177 SER A CA 1
ATOM 1436 C C . SER A 1 177 ? 13.910 -2.783 -8.904 1.00 90.88 177 SER A C 1
ATOM 1438 O O . SER A 1 177 ? 13.436 -1.893 -9.613 1.00 90.88 177 SER A O 1
ATOM 1440 N N . SER A 1 178 ? 14.625 -3.774 -9.415 1.00 88.25 178 SER A N 1
ATOM 1441 C CA . SER A 1 178 ? 14.997 -3.973 -10.819 1.00 88.25 178 SER A CA 1
ATOM 1442 C C . SER A 1 178 ? 13.925 -4.757 -11.563 1.00 88.25 178 SER A C 1
ATOM 1444 O O . SER A 1 178 ? 13.889 -4.747 -12.793 1.00 88.25 178 SER A O 1
ATOM 1446 N N . SER A 1 179 ? 13.012 -5.384 -10.820 1.00 88.19 179 SER A N 1
ATOM 1447 C CA . SER A 1 179 ? 11.843 -6.088 -11.331 1.00 88.19 179 SER A CA 1
ATOM 1448 C C . SER A 1 179 ? 10.594 -5.788 -10.485 1.00 88.19 179 SER A C 1
ATOM 1450 O O . SER A 1 179 ? 10.708 -5.404 -9.322 1.00 88.19 179 SER A O 1
ATOM 1452 N N . PRO A 1 180 ? 9.381 -5.958 -11.036 1.00 90.25 180 PRO A N 1
ATOM 1453 C CA . PRO A 1 180 ? 8.133 -5.725 -10.309 1.00 90.25 180 PRO A CA 1
ATOM 1454 C C . PRO A 1 180 ? 7.687 -6.916 -9.438 1.00 90.25 180 PRO A C 1
ATOM 1456 O O . PRO A 1 180 ? 6.630 -6.821 -8.818 1.00 90.25 180 PRO A O 1
ATOM 1459 N N . HIS A 1 181 ? 8.437 -8.026 -9.405 1.00 89.94 181 HIS A N 1
ATOM 1460 C CA . HIS A 1 181 ? 7.994 -9.306 -8.829 1.00 89.94 181 HIS A CA 1
ATOM 1461 C C . HIS A 1 181 ? 7.589 -9.201 -7.360 1.00 89.94 181 HIS A C 1
ATOM 1463 O O . HIS A 1 181 ? 6.455 -9.520 -7.026 1.00 89.94 181 HIS A O 1
ATOM 1469 N N . ILE A 1 182 ? 8.435 -8.600 -6.521 1.00 91.56 182 ILE A N 1
ATOM 1470 C CA . ILE A 1 182 ? 8.144 -8.403 -5.092 1.00 91.56 182 ILE A CA 1
ATOM 1471 C C . ILE A 1 182 ? 6.807 -7.679 -4.845 1.00 91.56 182 ILE A C 1
ATOM 1473 O O . ILE A 1 182 ? 6.081 -7.968 -3.895 1.00 91.56 182 ILE A O 1
ATOM 1477 N N . LEU A 1 183 ? 6.442 -6.732 -5.718 1.00 93.94 183 LEU A N 1
ATOM 1478 C CA . LEU A 1 183 ? 5.176 -6.011 -5.608 1.00 93.94 183 LEU A CA 1
ATOM 1479 C C . LEU A 1 183 ? 4.006 -6.819 -6.167 1.00 93.94 183 LEU A C 1
ATOM 1481 O O . LEU A 1 183 ? 2.922 -6.742 -5.591 1.00 93.94 183 LEU A O 1
ATOM 1485 N N . ARG A 1 184 ? 4.208 -7.588 -7.244 1.00 92.88 184 ARG A N 1
ATOM 1486 C CA . ARG A 1 184 ? 3.187 -8.494 -7.791 1.00 92.88 184 ARG A CA 1
ATOM 1487 C C . ARG A 1 184 ? 2.832 -9.608 -6.814 1.00 92.88 184 ARG A C 1
ATOM 1489 O O . ARG A 1 184 ? 1.642 -9.834 -6.597 1.00 92.88 184 ARG A O 1
ATOM 1496 N N . ASP A 1 185 ? 3.828 -10.217 -6.181 1.00 92.56 185 ASP A N 1
ATOM 1497 C CA . ASP A 1 185 ? 3.648 -11.224 -5.132 1.00 92.56 185 ASP A CA 1
ATOM 1498 C C . ASP A 1 185 ? 2.898 -10.616 -3.947 1.00 92.56 185 ASP A C 1
ATOM 1500 O O . ASP A 1 185 ? 1.884 -11.147 -3.487 1.00 92.56 185 ASP A O 1
ATOM 1504 N N . PHE A 1 186 ? 3.311 -9.418 -3.519 1.00 94.62 186 PHE A N 1
ATOM 1505 C CA . PHE A 1 186 ? 2.635 -8.706 -2.443 1.00 94.62 186 PHE A CA 1
ATOM 1506 C C . PHE A 1 186 ? 1.153 -8.444 -2.741 1.00 94.62 186 PHE A C 1
ATOM 1508 O O . PHE A 1 186 ? 0.321 -8.596 -1.841 1.00 94.62 186 PHE A O 1
ATOM 1515 N N . VAL A 1 187 ? 0.787 -8.060 -3.969 1.00 93.81 187 VAL A N 1
ATOM 1516 C CA . VAL A 1 187 ? -0.622 -7.839 -4.344 1.00 93.81 187 VAL A CA 1
ATOM 1517 C C . VAL A 1 187 ? -1.362 -9.107 -4.782 1.00 93.81 187 VAL A C 1
ATOM 1519 O O . VAL A 1 187 ? -2.577 -9.042 -4.949 1.00 93.81 187 VAL A O 1
ATOM 1522 N N . GLY A 1 188 ? -0.677 -10.249 -4.900 1.00 89.31 188 GLY A N 1
ATOM 1523 C CA . GLY A 1 188 ? -1.265 -11.536 -5.285 1.00 89.31 188 GLY A CA 1
ATOM 1524 C C . GLY A 1 188 ? -1.620 -11.642 -6.771 1.00 89.31 188 GLY A C 1
ATOM 1525 O O . GLY A 1 188 ? -2.629 -12.252 -7.106 1.00 89.31 188 GLY A O 1
ATOM 1526 N N . VAL A 1 189 ? -0.846 -11.000 -7.654 1.00 82.88 189 VAL A N 1
ATOM 1527 C CA . VAL A 1 189 ? -1.035 -11.080 -9.120 1.00 82.88 189 VAL A CA 1
ATOM 1528 C C . VAL A 1 189 ? -0.277 -12.264 -9.736 1.00 82.88 189 VAL A C 1
ATOM 1530 O O . VAL A 1 189 ? -0.698 -12.762 -10.774 1.00 82.88 189 VAL A O 1
ATOM 1533 N N . ASP A 1 190 ? 0.787 -12.736 -9.081 1.00 63.03 190 ASP A N 1
ATOM 1534 C CA . ASP A 1 190 ? 1.622 -13.865 -9.524 1.00 63.03 190 ASP A CA 1
ATOM 1535 C C . ASP A 1 190 ? 1.266 -15.199 -8.797 1.00 63.03 190 ASP A C 1
ATOM 1537 O O . ASP A 1 190 ? 2.054 -16.144 -8.826 1.00 63.03 190 ASP A O 1
ATOM 1541 N N . ALA A 1 191 ? 0.086 -15.288 -8.154 1.00 44.88 191 ALA A N 1
ATOM 1542 C CA . ALA A 1 191 ? -0.403 -16.471 -7.418 1.00 44.88 191 ALA A CA 1
ATOM 1543 C C . ALA A 1 191 ? -1.242 -17.443 -8.268 1.00 44.88 191 ALA A C 1
ATOM 1545 O O . ALA A 1 191 ? -2.059 -16.966 -9.091 1.00 44.88 191 ALA A O 1
#

InterPro domains:
  IPR036871 PX domain superfamily [G3DSA:3.30.1520.10] (35-190)

Nearest PDB structures (foldseek):
  5xdz-assembly1_A  TM=5.800E-01  e=4.215E-02  Danio rerio
  5tod-assembly7_E  TM=1.846E-01  e=2.008E+00  Homo sapiens
  5tod-assembly7_C  TM=1.882E-01  e=5.053E+00  Homo sapiens
  5tod-assembly2_A  TM=1.883E-01  e=6.007E+00  Homo sapiens
  5tod-assembly7_F  TM=1.922E-01  e=8.491E+00  Homo sapiens

Foldseek 3Di:
DDAQQDWDWDQDPVRDTWIKGWGDKDFLPVKDKDKDWAWDCPVPPRDTDIKMKIKIFGMKTWMATPPPGIFMWTWIWMAIRDPVRIDTDTDGVVLVVVLLVVLCVLVVVVVVVVVVVVPDDDDDPDPDDRRFHLVQLNVLVVVLVVLDDPDRPPDPVSVSVNRVSSRSSVVSCNVRDNDCVSVCVSRVVVD

Mean predicted aligned error: 10.12 Å